Protein AF-A0A4T0DUF7-F1 (afdb_monomer)

Sequence (255 aa):
MDAFNAWVRKRMESHGYENLLFDTSKFGSNHVETLNGWQSFCNDTTVWQRTHYGHYYAIECDDPNTCRLARQADDERNARMNGDEKVGEHTDALAELMRYNNEMDLRKEEMEKLKEEANKNAEELKIKTARKEAAQKGLATKKRNKERRDEQQRLTEHICAELEGLKGQDEQKNELLAGLQRDVLRKKEKEKIAKKNQLVSRICDALDDLKDLDEKNKERFERIQQEIIDIHPRMSRIRRENREEPSARRQVNNK

pLDDT: mean 77.35, std 17.69, range [36.44, 98.06]

Structure (mmCIF, N/CA/C/O backbone):
data_AF-A0A4T0DUF7-F1
#
_entry.id   AF-A0A4T0DUF7-F1
#
loop_
_atom_site.group_PDB
_atom_site.id
_atom_site.type_symbol
_atom_site.label_atom_id
_atom_site.label_alt_id
_atom_site.label_comp_id
_atom_site.label_asym_id
_atom_site.label_entity_id
_atom_site.label_seq_id
_atom_site.pdbx_PDB_ins_code
_atom_site.Cartn_x
_atom_site.Cartn_y
_atom_site.Cartn_z
_atom_site.occupancy
_atom_site.B_iso_or_equiv
_atom_site.auth_seq_id
_atom_site.auth_comp_id
_atom_site.auth_asym_id
_atom_site.auth_atom_id
_atom_site.pdbx_PDB_model_num
ATOM 1 N N . MET A 1 1 ? 52.492 3.679 -51.309 1.00 44.66 1 MET A N 1
ATOM 2 C CA . MET A 1 1 ? 52.477 2.209 -51.146 1.00 44.66 1 MET A CA 1
ATOM 3 C C . MET A 1 1 ? 52.532 1.774 -49.682 1.00 44.66 1 MET A C 1
ATOM 5 O O . MET A 1 1 ? 51.631 1.062 -49.268 1.00 44.66 1 MET A O 1
ATOM 9 N N . ASP A 1 2 ? 53.488 2.228 -48.861 1.00 55.84 2 ASP A N 1
ATOM 10 C CA . ASP A 1 2 ? 53.628 1.728 -47.473 1.00 55.84 2 ASP A CA 1
ATOM 11 C C . ASP A 1 2 ? 52.442 2.024 -46.544 1.00 55.84 2 ASP A C 1
ATOM 13 O O . ASP A 1 2 ? 52.004 1.138 -45.815 1.00 55.84 2 ASP A O 1
ATOM 17 N N . ALA A 1 3 ? 51.862 3.226 -46.612 1.00 56.62 3 ALA A N 1
ATOM 18 C CA . ALA A 1 3 ? 50.673 3.577 -45.828 1.00 56.62 3 ALA A CA 1
ATOM 19 C C . ALA A 1 3 ? 49.438 2.744 -46.221 1.00 56.62 3 ALA A C 1
ATOM 21 O O . ALA A 1 3 ? 48.664 2.336 -45.358 1.00 56.62 3 ALA A O 1
ATOM 22 N N . PHE A 1 4 ? 49.293 2.440 -47.515 1.00 54.81 4 PHE A N 1
ATOM 23 C CA . PHE A 1 4 ? 48.237 1.569 -48.025 1.00 54.81 4 PHE A CA 1
ATOM 24 C C . PHE A 1 4 ? 48.432 0.128 -47.536 1.00 54.81 4 PHE A C 1
ATOM 26 O O . PHE A 1 4 ? 47.531 -0.451 -46.941 1.00 54.81 4 PHE A O 1
ATOM 33 N N . ASN A 1 5 ? 49.643 -0.417 -47.675 1.00 58.81 5 ASN A N 1
ATOM 34 C CA . ASN A 1 5 ? 49.966 -1.772 -47.222 1.00 58.81 5 ASN A CA 1
ATOM 35 C C . ASN A 1 5 ? 49.866 -1.937 -45.695 1.00 58.81 5 ASN A C 1
ATOM 37 O O . ASN A 1 5 ? 49.555 -3.027 -45.213 1.00 58.81 5 ASN A O 1
ATOM 41 N N . ALA A 1 6 ? 50.150 -0.886 -44.922 1.00 66.06 6 ALA A N 1
ATOM 42 C CA . ALA A 1 6 ? 49.962 -0.877 -43.472 1.00 66.06 6 ALA A CA 1
ATOM 43 C C . ALA A 1 6 ? 48.473 -0.838 -43.090 1.00 66.06 6 ALA A C 1
ATOM 45 O O . ALA A 1 6 ? 48.045 -1.569 -42.199 1.00 66.06 6 ALA A O 1
ATOM 46 N N . TRP A 1 7 ? 47.677 -0.027 -43.792 1.00 66.75 7 TRP A N 1
ATOM 47 C CA . TRP A 1 7 ? 46.230 0.040 -43.594 1.00 66.75 7 TRP A CA 1
ATOM 48 C C . TRP A 1 7 ? 45.538 -1.284 -43.950 1.00 66.75 7 TRP A C 1
ATOM 50 O O . TRP A 1 7 ? 44.764 -1.798 -43.145 1.00 66.75 7 TRP A O 1
ATOM 60 N N . VAL A 1 8 ? 45.890 -1.889 -45.092 1.00 62.06 8 VAL A N 1
ATOM 61 C CA . VAL A 1 8 ? 45.404 -3.213 -45.521 1.00 62.06 8 VAL A CA 1
ATOM 62 C C . VAL A 1 8 ? 45.691 -4.276 -44.464 1.00 62.06 8 VAL A C 1
ATOM 64 O O . VAL A 1 8 ? 44.783 -5.008 -44.078 1.00 62.06 8 VAL A O 1
ATOM 67 N N . ARG A 1 9 ? 46.932 -4.341 -43.958 1.00 65.56 9 ARG A N 1
ATOM 68 C CA . ARG A 1 9 ? 47.315 -5.313 -42.923 1.00 65.56 9 ARG A CA 1
ATOM 69 C C . ARG A 1 9 ? 46.474 -5.165 -41.660 1.00 65.56 9 ARG A C 1
ATOM 71 O O . ARG A 1 9 ? 45.884 -6.141 -41.212 1.00 65.56 9 ARG A O 1
ATOM 78 N N . LYS A 1 10 ? 46.322 -3.937 -41.159 1.00 70.50 10 LYS A N 1
ATOM 79 C CA . LYS A 1 10 ? 45.487 -3.653 -39.983 1.00 70.50 10 LYS A CA 1
ATOM 80 C C . LYS A 1 10 ? 44.022 -4.075 -40.192 1.00 70.50 10 LYS A C 1
ATOM 82 O O . LYS A 1 10 ? 43.379 -4.569 -39.268 1.00 70.50 10 LYS A O 1
ATOM 87 N N . ARG A 1 11 ? 43.482 -3.889 -41.403 1.00 66.94 11 ARG A N 1
ATOM 88 C CA . ARG A 1 11 ? 42.105 -4.277 -41.756 1.00 66.94 11 ARG A CA 1
ATOM 89 C C . ARG A 1 11 ? 41.944 -5.798 -41.829 1.00 66.94 11 ARG A C 1
ATOM 91 O O . ARG A 1 11 ? 40.985 -6.333 -41.280 1.00 66.94 11 ARG A O 1
ATOM 98 N N . MET A 1 12 ? 42.896 -6.495 -42.444 1.00 63.56 12 MET A N 1
ATOM 99 C CA . MET A 1 12 ? 42.920 -7.961 -42.487 1.00 63.56 12 MET A CA 1
ATOM 100 C C . MET A 1 12 ? 42.994 -8.577 -41.090 1.00 63.56 12 MET A C 1
ATOM 102 O O . MET A 1 12 ? 42.203 -9.466 -40.780 1.00 63.56 12 MET A O 1
ATOM 106 N N . GLU A 1 13 ? 43.858 -8.041 -40.225 1.00 67.75 13 GLU A N 1
ATOM 107 C CA . GLU A 1 13 ? 43.963 -8.451 -38.821 1.00 67.75 13 GLU A CA 1
ATOM 108 C C . GLU A 1 13 ? 42.627 -8.272 -38.084 1.00 67.75 13 GLU A C 1
ATOM 110 O O . GLU A 1 13 ? 42.179 -9.182 -37.388 1.00 67.75 13 GLU A O 1
ATOM 115 N N . SER A 1 14 ? 41.925 -7.150 -38.299 1.00 65.94 14 SER A N 1
ATOM 116 C CA . SER A 1 14 ? 40.609 -6.897 -37.685 1.00 65.94 14 SER A CA 1
ATOM 117 C C . SER A 1 14 ? 39.505 -7.871 -38.129 1.00 65.94 14 SER A C 1
ATOM 119 O O . SER A 1 14 ? 38.516 -8.050 -37.419 1.00 65.94 14 SER A O 1
ATOM 121 N N . HIS A 1 15 ? 39.688 -8.533 -39.275 1.00 59.19 15 HIS A N 1
ATOM 122 C CA . HIS A 1 15 ? 38.800 -9.573 -39.798 1.00 59.19 15 HIS A CA 1
ATOM 123 C C . HIS A 1 15 ? 39.333 -11.000 -39.570 1.00 59.19 15 HIS A C 1
ATOM 125 O O . HIS A 1 15 ? 38.752 -11.953 -40.086 1.00 59.19 15 HIS A O 1
ATOM 131 N N . GLY A 1 16 ? 40.400 -11.163 -38.777 1.00 59.50 16 GLY A N 1
ATOM 132 C CA . GLY A 1 16 ? 40.945 -12.466 -38.382 1.00 59.50 16 GLY A CA 1
ATOM 133 C C . GLY A 1 16 ? 41.914 -13.105 -39.382 1.00 59.50 16 GLY A C 1
ATOM 134 O O . GLY A 1 16 ? 42.230 -14.285 -39.244 1.00 59.50 16 GLY A O 1
ATOM 135 N N . TYR A 1 17 ? 42.398 -12.355 -40.376 1.00 58.72 17 TYR A N 1
ATOM 136 C CA . TYR A 1 17 ? 43.407 -12.815 -41.331 1.00 58.72 17 TYR A CA 1
ATOM 137 C C . TYR A 1 17 ? 44.791 -12.283 -40.934 1.00 58.72 17 TYR A C 1
ATOM 139 O O . TYR A 1 17 ? 45.110 -11.119 -41.168 1.00 58.72 17 TYR A O 1
ATOM 147 N N . GLU A 1 18 ? 45.634 -13.134 -40.343 1.00 50.44 18 GLU A N 1
ATOM 148 C CA . GLU A 1 18 ? 47.027 -12.792 -40.027 1.00 50.44 18 GLU A CA 1
ATOM 149 C C . GLU A 1 18 ? 47.937 -12.990 -41.255 1.00 50.44 18 GLU A C 1
ATOM 151 O O . GLU A 1 18 ? 47.966 -14.060 -41.861 1.00 50.44 18 GLU A O 1
ATOM 156 N N . ASN A 1 19 ? 48.730 -11.969 -41.599 1.00 51.09 19 ASN A N 1
ATOM 157 C CA . ASN A 1 19 ? 49.858 -12.050 -42.543 1.00 51.09 19 ASN A CA 1
ATOM 158 C C . ASN A 1 19 ? 49.564 -12.467 -44.003 1.00 51.09 19 ASN A C 1
ATOM 160 O O . ASN A 1 19 ? 50.460 -12.969 -44.685 1.00 51.09 19 ASN A O 1
ATOM 164 N N . LEU A 1 20 ? 48.376 -12.194 -44.550 1.00 50.88 20 LEU A N 1
ATOM 165 C CA . LEU A 1 20 ? 48.200 -12.239 -46.006 1.00 50.88 20 LEU A CA 1
ATOM 166 C C . LEU A 1 20 ? 48.767 -10.964 -46.648 1.00 50.88 20 LEU A C 1
ATOM 168 O O . LEU A 1 20 ? 48.229 -9.871 -46.489 1.00 50.88 20 LEU A O 1
ATOM 172 N N . LEU A 1 21 ? 49.853 -11.097 -47.416 1.00 47.19 21 LEU A N 1
ATOM 173 C CA . LEU A 1 21 ? 50.160 -10.104 -48.445 1.00 47.19 21 LEU A CA 1
ATOM 174 C C . LEU A 1 21 ? 49.006 -10.131 -49.445 1.00 47.19 21 LEU A C 1
ATOM 176 O O . LEU A 1 21 ? 48.706 -11.181 -50.013 1.00 47.19 21 LEU A O 1
ATOM 180 N N . PHE A 1 22 ? 48.344 -8.992 -49.637 1.00 49.12 22 PHE A N 1
ATOM 181 C CA . PHE A 1 22 ? 47.291 -8.909 -50.632 1.00 49.12 22 PHE A CA 1
ATOM 182 C C . PHE A 1 22 ? 47.898 -9.080 -52.024 1.00 49.12 22 PHE A C 1
ATOM 184 O O . PHE A 1 22 ? 48.668 -8.241 -52.493 1.00 49.12 22 PHE A O 1
ATOM 191 N N . ASP A 1 23 ? 47.574 -10.201 -52.655 1.00 48.53 23 ASP A N 1
ATOM 192 C CA . ASP A 1 23 ? 48.051 -10.554 -53.981 1.00 48.53 23 ASP A CA 1
ATOM 193 C C . ASP A 1 23 ? 47.252 -9.781 -55.037 1.00 48.53 23 ASP A C 1
ATOM 195 O O . ASP A 1 23 ? 46.183 -10.207 -55.481 1.00 48.53 23 ASP A O 1
ATOM 199 N N . THR A 1 24 ? 47.770 -8.620 -55.439 1.00 47.16 24 THR A N 1
ATOM 200 C CA . THR A 1 24 ? 47.163 -7.795 -56.491 1.00 47.16 24 THR A CA 1
ATOM 201 C C . THR A 1 24 ? 47.231 -8.454 -57.870 1.00 47.16 24 THR A C 1
ATOM 203 O O . THR A 1 24 ? 46.604 -7.948 -58.791 1.00 47.16 24 THR A O 1
ATOM 206 N N . SER A 1 25 ? 47.951 -9.575 -58.041 1.00 49.19 25 SER A N 1
ATOM 207 C CA . SER A 1 25 ? 48.034 -10.280 -59.331 1.00 49.19 25 SER A CA 1
ATOM 208 C C . SER A 1 25 ? 46.744 -11.017 -59.714 1.00 49.19 25 SER A C 1
ATOM 210 O O . SER A 1 25 ? 46.594 -11.428 -60.863 1.00 49.19 25 SER A O 1
ATOM 212 N N . LYS A 1 26 ? 45.808 -11.174 -58.765 1.00 47.34 26 LYS A N 1
ATOM 213 C CA . LYS A 1 26 ? 44.518 -11.857 -58.963 1.00 47.34 26 LYS A CA 1
ATOM 214 C C . LYS A 1 26 ? 43.338 -10.928 -59.243 1.00 47.34 26 LYS A C 1
ATOM 216 O O . LYS A 1 26 ? 42.263 -11.428 -59.566 1.00 47.34 26 LYS A O 1
ATOM 221 N N . PHE A 1 27 ? 43.514 -9.617 -59.105 1.00 48.81 27 PHE A N 1
ATOM 222 C CA . PHE A 1 27 ? 42.471 -8.637 -59.404 1.00 48.81 27 PHE A CA 1
ATOM 223 C C . PHE A 1 27 ? 42.696 -8.122 -60.826 1.00 48.81 27 PHE A C 1
ATOM 225 O O . PHE A 1 27 ? 43.828 -7.819 -61.193 1.00 48.81 27 PHE A O 1
ATOM 232 N N . GLY A 1 28 ? 41.640 -8.194 -61.641 1.00 49.41 28 GLY A N 1
ATOM 233 C CA . GLY A 1 28 ? 41.703 -8.232 -63.100 1.00 49.41 28 GLY A CA 1
ATOM 234 C C . GLY A 1 28 ? 42.303 -7.002 -63.778 1.00 49.41 28 GLY A C 1
ATOM 235 O O . GLY A 1 28 ? 42.730 -6.033 -63.158 1.00 49.41 28 GLY A O 1
ATOM 236 N N . SER A 1 29 ? 42.352 -7.060 -65.105 1.00 52.53 29 SER A N 1
ATOM 237 C CA . SER A 1 29 ? 43.046 -6.111 -65.984 1.00 52.53 29 SER A CA 1
ATOM 238 C C . SER A 1 29 ? 42.478 -4.677 -66.004 1.00 52.53 29 SER A C 1
ATOM 240 O O . SER A 1 29 ? 42.935 -3.887 -66.826 1.00 52.53 29 SER A O 1
ATOM 242 N N . ASN A 1 30 ? 41.502 -4.331 -65.148 1.00 55.19 30 ASN A N 1
ATOM 243 C CA . ASN A 1 30 ? 40.939 -2.981 -65.014 1.00 55.19 30 ASN A CA 1
ATOM 244 C C . ASN A 1 30 ? 40.705 -2.563 -63.537 1.00 55.19 30 ASN A C 1
ATOM 246 O O . ASN A 1 30 ? 40.571 -3.386 -62.628 1.00 55.19 30 ASN A O 1
ATOM 250 N N . HIS A 1 31 ? 40.670 -1.250 -63.282 1.00 59.72 31 HIS A N 1
ATOM 251 C CA . HIS A 1 31 ? 40.753 -0.677 -61.928 1.00 59.72 31 HIS A CA 1
ATOM 252 C C . HIS A 1 31 ? 39.505 -0.827 -61.073 1.00 59.72 31 HIS A C 1
ATOM 254 O O . HIS A 1 31 ? 39.596 -0.887 -59.845 1.00 59.72 31 HIS A O 1
ATOM 260 N N . VAL A 1 32 ? 38.341 -0.884 -61.704 1.00 61.53 32 VAL A N 1
ATOM 261 C CA . VAL A 1 32 ? 37.084 -0.983 -60.972 1.00 61.53 32 VAL A CA 1
ATOM 262 C C . VAL A 1 32 ? 36.882 -2.394 -60.434 1.00 61.53 32 VAL A C 1
ATOM 264 O O . VAL A 1 32 ? 36.484 -2.526 -59.280 1.00 61.53 32 VAL A O 1
ATOM 267 N N . GLU A 1 33 ? 37.288 -3.431 -61.171 1.00 64.50 33 GLU A N 1
ATOM 268 C CA . GLU A 1 33 ? 37.320 -4.810 -60.663 1.00 64.50 33 GLU A CA 1
ATOM 269 C C . GLU A 1 33 ? 38.199 -4.929 -59.411 1.00 64.50 33 GLU A C 1
ATOM 271 O O . GLU A 1 33 ? 37.837 -5.594 -58.439 1.00 64.50 33 GLU A O 1
ATOM 276 N N . THR A 1 34 ? 39.337 -4.226 -59.390 1.00 64.12 34 THR A N 1
ATOM 277 C CA . THR A 1 34 ? 40.214 -4.184 -58.214 1.00 64.12 34 THR A CA 1
ATOM 278 C C . THR A 1 34 ? 39.534 -3.475 -57.040 1.00 64.12 34 THR A C 1
ATOM 280 O O . THR A 1 34 ? 39.456 -4.046 -55.952 1.00 64.12 34 THR A O 1
ATOM 283 N N . LEU A 1 35 ? 38.985 -2.269 -57.233 1.00 64.75 35 LEU A N 1
ATOM 284 C CA . LEU A 1 35 ? 38.293 -1.524 -56.168 1.00 64.75 35 LEU A CA 1
ATOM 285 C C . LEU A 1 35 ? 37.040 -2.249 -55.656 1.00 64.75 35 LEU A C 1
ATOM 287 O O . LEU A 1 35 ? 36.786 -2.245 -54.455 1.00 64.75 35 LEU A O 1
ATOM 291 N N . ASN A 1 36 ? 36.283 -2.911 -56.528 1.00 65.44 36 ASN A N 1
ATOM 292 C CA . ASN A 1 36 ? 35.099 -3.687 -56.164 1.00 65.44 36 ASN A CA 1
ATOM 293 C C . ASN A 1 36 ? 35.445 -5.014 -55.492 1.00 65.44 36 ASN A C 1
ATOM 295 O O . ASN A 1 36 ? 34.744 -5.414 -54.562 1.00 65.44 36 ASN A O 1
ATOM 299 N N . GLY A 1 37 ? 36.538 -5.666 -55.895 1.00 66.44 37 GLY A N 1
ATOM 300 C CA . GLY A 1 37 ? 37.094 -6.818 -55.190 1.00 66.44 37 GLY A CA 1
ATOM 301 C C . GLY A 1 37 ? 37.525 -6.459 -53.766 1.00 66.44 37 GLY A C 1
ATOM 302 O O . GLY A 1 37 ? 37.198 -7.169 -52.815 1.00 66.44 37 GLY A O 1
ATOM 303 N N . TRP A 1 38 ? 38.167 -5.302 -53.600 1.00 66.56 38 TRP A N 1
ATOM 304 C CA . TRP A 1 38 ? 38.515 -4.745 -52.292 1.00 66.56 38 TRP A CA 1
ATOM 305 C C . TRP A 1 38 ? 37.302 -4.328 -51.468 1.00 66.56 38 TRP A C 1
ATOM 307 O O . TRP A 1 38 ? 37.224 -4.638 -50.280 1.00 66.56 38 TRP A O 1
ATOM 317 N N . GLN A 1 39 ? 36.341 -3.641 -52.080 1.00 65.12 39 GLN A N 1
ATOM 318 C CA . GLN A 1 39 ? 35.136 -3.215 -51.385 1.00 65.12 39 GLN A CA 1
ATOM 319 C C . GLN A 1 39 ? 34.322 -4.432 -50.961 1.00 65.12 39 GLN A C 1
ATOM 321 O O . GLN A 1 39 ? 33.930 -4.487 -49.814 1.00 65.12 39 GLN A O 1
ATOM 326 N N . SER A 1 40 ? 34.193 -5.475 -51.786 1.00 63.84 40 SER A N 1
ATOM 327 C CA . SER A 1 40 ? 33.559 -6.738 -51.382 1.00 63.84 40 SER A CA 1
ATOM 328 C C . SER A 1 40 ? 34.218 -7.398 -50.163 1.00 63.84 40 SER A C 1
ATOM 330 O O . SER A 1 40 ? 33.546 -8.156 -49.466 1.00 63.84 40 SER A O 1
ATOM 332 N N . PHE A 1 41 ? 35.507 -7.154 -49.915 1.00 62.09 41 PHE A N 1
ATOM 333 C CA . PHE A 1 41 ? 36.204 -7.633 -48.720 1.00 62.09 41 PHE A CA 1
ATOM 334 C C . PHE A 1 41 ? 35.948 -6.737 -47.496 1.00 62.09 41 PHE A C 1
ATOM 336 O O . PHE A 1 41 ? 35.784 -7.242 -46.389 1.00 62.09 41 PHE A O 1
ATOM 343 N N . CYS A 1 42 ? 35.901 -5.416 -47.684 1.00 61.62 42 CYS A N 1
ATOM 344 C CA . CYS A 1 42 ? 35.762 -4.437 -46.600 1.00 61.62 42 CYS A CA 1
ATOM 345 C C . CYS A 1 42 ? 34.307 -4.091 -46.234 1.00 61.62 42 CYS A C 1
ATOM 347 O O . CYS A 1 42 ? 34.044 -3.696 -45.098 1.00 61.62 42 CYS A O 1
ATOM 349 N N . ASN A 1 43 ? 33.393 -4.153 -47.202 1.00 61.38 43 ASN A N 1
ATOM 350 C CA . ASN A 1 43 ? 31.992 -3.749 -47.129 1.00 61.38 43 ASN A CA 1
ATOM 351 C C . ASN A 1 43 ? 31.190 -4.295 -48.336 1.00 61.38 43 ASN A C 1
ATOM 353 O O . ASN A 1 43 ? 31.295 -3.822 -49.471 1.00 61.38 43 ASN A O 1
ATOM 357 N N . ASP A 1 44 ? 30.311 -5.258 -48.087 1.00 66.31 44 ASP A N 1
ATOM 358 C CA . ASP A 1 44 ? 29.482 -5.899 -49.108 1.00 66.31 44 ASP A CA 1
ATOM 359 C C . ASP A 1 44 ? 28.358 -5.004 -49.663 1.00 66.31 44 ASP A C 1
ATOM 361 O O . ASP A 1 44 ? 27.855 -5.295 -50.751 1.00 66.31 44 ASP A O 1
ATOM 365 N N . THR A 1 45 ? 28.052 -3.883 -49.001 1.00 68.06 45 THR A N 1
ATOM 366 C CA . THR A 1 45 ? 26.970 -2.933 -49.341 1.00 68.06 45 THR A CA 1
ATOM 367 C C . THR A 1 45 ? 27.423 -1.664 -50.071 1.00 68.06 45 THR A C 1
ATOM 369 O O . THR A 1 45 ? 26.638 -0.734 -50.246 1.00 68.06 45 THR A O 1
ATOM 372 N N . THR A 1 46 ? 28.660 -1.622 -50.574 1.00 72.56 46 THR A N 1
ATOM 373 C CA . THR A 1 46 ? 29.131 -0.510 -51.418 1.00 72.56 46 THR A CA 1
ATOM 374 C C . THR A 1 46 ? 29.764 -1.008 -52.718 1.00 72.56 46 THR A C 1
ATOM 376 O O . THR A 1 46 ? 30.474 -2.019 -52.733 1.00 72.56 46 THR A O 1
ATOM 379 N N . VAL A 1 47 ? 29.549 -0.281 -53.812 1.00 74.25 47 VAL A N 1
ATOM 380 C CA . VAL A 1 47 ? 30.173 -0.503 -55.127 1.00 74.25 47 VAL A CA 1
ATOM 381 C C . VAL A 1 47 ? 30.904 0.753 -55.563 1.00 74.25 47 VAL A C 1
ATOM 383 O O . VAL A 1 47 ? 30.362 1.848 -55.466 1.00 74.25 47 VAL A O 1
ATOM 386 N N . TRP A 1 48 ? 32.115 0.600 -56.079 1.00 73.31 48 TRP A N 1
ATOM 387 C CA . TRP A 1 48 ? 32.839 1.673 -56.743 1.00 73.31 48 TRP A CA 1
ATOM 388 C C . TRP A 1 48 ? 32.536 1.657 -58.234 1.00 73.31 48 TRP A C 1
ATOM 390 O O . TRP A 1 48 ? 32.533 0.600 -58.863 1.00 73.31 48 TRP A O 1
ATOM 400 N N . GLN A 1 49 ? 32.292 2.838 -58.789 1.00 68.94 49 GLN A N 1
ATOM 401 C CA . GLN A 1 49 ? 32.068 3.036 -60.216 1.00 68.94 49 GLN A CA 1
ATOM 402 C C . GLN A 1 49 ? 33.016 4.097 -60.760 1.00 68.94 49 GLN A C 1
ATOM 404 O O . GLN A 1 49 ? 33.415 5.024 -60.045 1.00 68.94 49 GLN A O 1
ATOM 409 N N . ARG A 1 50 ? 33.354 3.975 -62.047 1.00 68.12 50 ARG A N 1
ATOM 410 C CA . ARG A 1 50 ? 34.137 4.972 -62.783 1.00 68.12 50 ARG A CA 1
ATOM 411 C C . ARG A 1 50 ? 33.231 5.752 -63.730 1.00 68.12 50 ARG A C 1
ATOM 413 O O . ARG A 1 50 ? 32.508 5.191 -64.550 1.00 68.12 50 ARG A O 1
ATOM 420 N N . THR A 1 51 ? 33.280 7.074 -63.635 1.00 66.94 51 THR A N 1
ATOM 421 C CA . THR A 1 51 ? 32.625 7.963 -64.603 1.00 66.94 51 THR A CA 1
ATOM 422 C C . THR A 1 51 ? 33.345 7.919 -65.951 1.00 66.94 51 THR A C 1
ATOM 424 O O . THR A 1 51 ? 34.535 7.614 -66.034 1.00 66.94 51 THR A O 1
ATOM 427 N N . HIS A 1 52 ? 32.665 8.333 -67.020 1.00 63.78 52 HIS A N 1
ATOM 428 C CA . HIS A 1 52 ? 33.270 8.497 -68.348 1.00 63.78 52 HIS A CA 1
ATOM 429 C C . HIS A 1 52 ? 34.372 9.571 -68.405 1.00 63.78 52 HIS A C 1
ATOM 431 O O . HIS A 1 52 ? 35.104 9.634 -69.387 1.00 63.78 52 HIS A O 1
ATOM 437 N N . TYR A 1 53 ? 34.512 10.390 -67.357 1.00 60.59 53 TYR A N 1
ATOM 438 C CA . TYR A 1 53 ? 35.599 11.362 -67.180 1.00 60.59 53 TYR A CA 1
ATOM 439 C C . TYR A 1 53 ? 36.770 10.831 -66.337 1.00 60.59 53 TYR A C 1
ATOM 441 O O . TYR A 1 53 ? 37.710 11.571 -66.069 1.00 60.59 53 TYR A O 1
ATOM 449 N N . GLY A 1 54 ? 36.724 9.568 -65.905 1.00 58.94 54 GLY A N 1
ATOM 450 C CA . GLY A 1 54 ? 37.792 8.933 -65.132 1.00 58.94 54 GLY A CA 1
ATOM 451 C C . GLY A 1 54 ? 37.719 9.140 -63.616 1.00 58.94 54 GLY A C 1
ATOM 452 O O . GLY A 1 54 ? 38.557 8.599 -62.902 1.00 58.94 54 GLY A O 1
ATOM 453 N N . HIS A 1 55 ? 36.716 9.859 -63.100 1.00 65.06 55 HIS A N 1
ATOM 454 C CA . HIS A 1 55 ? 36.494 10.002 -61.656 1.00 65.06 55 HIS A CA 1
ATOM 455 C C . HIS A 1 55 ? 35.834 8.763 -61.055 1.00 65.06 55 HIS A C 1
ATOM 457 O O . HIS A 1 55 ? 34.909 8.214 -61.657 1.00 65.06 55 HIS A O 1
ATOM 463 N N . TYR A 1 56 ? 36.264 8.389 -59.851 1.00 68.06 56 TYR A N 1
ATOM 464 C CA . TYR A 1 56 ? 35.726 7.267 -59.086 1.00 68.06 56 TYR A CA 1
ATOM 465 C C . TYR A 1 56 ? 34.787 7.763 -57.991 1.00 68.06 56 TYR A C 1
ATOM 467 O O . TYR A 1 56 ? 35.070 8.766 -57.336 1.00 68.06 56 TYR A O 1
ATOM 475 N N . TYR A 1 57 ? 33.682 7.057 -57.781 1.00 67.00 57 TYR A N 1
ATOM 476 C CA . TYR A 1 57 ? 32.741 7.342 -56.700 1.00 67.00 57 TYR A CA 1
ATOM 477 C C . TYR A 1 57 ? 32.136 6.052 -56.149 1.00 67.00 57 TYR A C 1
ATOM 479 O O . TYR A 1 57 ? 32.059 5.037 -56.846 1.00 67.00 57 TYR A O 1
ATOM 487 N N . ALA A 1 58 ? 31.718 6.109 -54.887 1.00 72.56 58 ALA A N 1
ATOM 488 C CA . ALA A 1 58 ? 31.061 5.014 -54.192 1.00 72.56 58 ALA A CA 1
ATOM 489 C C . ALA A 1 58 ? 29.535 5.127 -54.321 1.00 72.56 58 ALA A C 1
ATOM 491 O O . ALA A 1 58 ? 28.966 6.212 -54.194 1.00 72.56 58 ALA A O 1
ATOM 492 N N . ILE A 1 59 ? 28.878 3.993 -54.543 1.00 76.00 59 ILE A N 1
ATOM 493 C CA . ILE A 1 59 ? 27.430 3.815 -54.452 1.00 76.00 59 ILE A CA 1
ATOM 494 C C . ILE A 1 59 ? 27.151 2.881 -53.285 1.00 76.00 59 ILE A C 1
ATOM 496 O O . ILE A 1 59 ? 27.653 1.759 -53.252 1.00 76.00 59 ILE A O 1
ATOM 500 N N . GLU A 1 60 ? 26.325 3.337 -52.353 1.00 77.38 60 GLU A N 1
ATOM 501 C CA . GLU A 1 60 ? 25.768 2.513 -51.284 1.00 77.38 60 GLU A CA 1
ATOM 502 C C . GLU A 1 60 ? 24.515 1.805 -51.806 1.00 77.38 60 GLU A C 1
ATOM 504 O O . GLU A 1 60 ? 23.646 2.441 -52.405 1.00 77.38 60 GLU A O 1
ATOM 509 N N . CYS A 1 61 ? 24.431 0.490 -51.615 1.00 78.62 61 CYS A N 1
ATOM 510 C CA . CYS A 1 61 ? 23.240 -0.284 -51.953 1.00 78.62 61 CYS A CA 1
ATOM 511 C C . CYS A 1 61 ? 22.481 -0.659 -50.687 1.00 78.62 61 CYS A C 1
ATOM 513 O O . CYS A 1 61 ? 23.086 -0.984 -49.667 1.00 78.62 61 CYS A O 1
ATOM 515 N N . ASP A 1 62 ? 21.158 -0.727 -50.804 1.00 74.19 62 ASP A N 1
ATOM 516 C CA . ASP A 1 62 ? 20.280 -1.132 -49.704 1.00 74.19 62 ASP A CA 1
ATOM 517 C C . ASP A 1 62 ? 20.523 -2.583 -49.248 1.00 74.19 62 ASP A C 1
ATOM 519 O O . ASP A 1 62 ? 20.261 -2.927 -48.095 1.00 74.19 62 ASP A O 1
ATOM 523 N N . ASP A 1 63 ? 21.030 -3.444 -50.140 1.00 76.19 63 ASP A N 1
ATOM 524 C CA . ASP A 1 63 ? 21.324 -4.843 -49.840 1.00 76.19 63 ASP A CA 1
ATOM 525 C C . ASP A 1 63 ? 22.538 -5.408 -50.623 1.00 76.19 63 ASP A C 1
ATOM 527 O O . ASP A 1 63 ? 22.870 -4.930 -51.719 1.00 76.19 63 ASP A O 1
ATOM 531 N N . PRO A 1 64 ? 23.189 -6.473 -50.107 1.00 73.19 64 PRO A N 1
ATOM 532 C CA . PRO A 1 64 ? 24.377 -7.065 -50.730 1.00 73.19 64 PRO A CA 1
ATOM 533 C C . PRO A 1 64 ? 24.160 -7.637 -52.142 1.00 73.19 64 PRO A C 1
ATOM 535 O O . PRO A 1 64 ? 25.095 -7.659 -52.947 1.00 73.19 64 PRO A O 1
ATOM 538 N N . ASN A 1 65 ? 22.951 -8.105 -52.483 1.00 75.12 65 ASN A N 1
ATOM 539 C CA . ASN A 1 65 ? 22.674 -8.644 -53.818 1.00 75.12 65 ASN A CA 1
ATOM 540 C C . ASN A 1 65 ? 22.577 -7.532 -54.860 1.00 75.12 65 ASN A C 1
ATOM 542 O O . ASN A 1 65 ? 23.119 -7.693 -55.955 1.00 75.12 65 ASN A O 1
ATOM 546 N N . THR A 1 66 ? 21.953 -6.405 -54.518 1.00 78.50 66 THR A N 1
ATOM 547 C CA . THR A 1 66 ? 21.924 -5.211 -55.375 1.00 78.50 66 THR A CA 1
ATOM 548 C C . THR A 1 66 ? 23.342 -4.716 -55.663 1.00 78.50 66 THR A C 1
ATOM 550 O O . THR A 1 66 ? 23.686 -4.450 -56.815 1.00 78.50 66 THR A O 1
ATOM 553 N N . CYS A 1 67 ? 24.215 -4.723 -54.653 1.00 73.19 67 CYS A N 1
ATOM 554 C CA . CYS A 1 67 ? 25.631 -4.405 -54.828 1.00 73.19 67 CYS A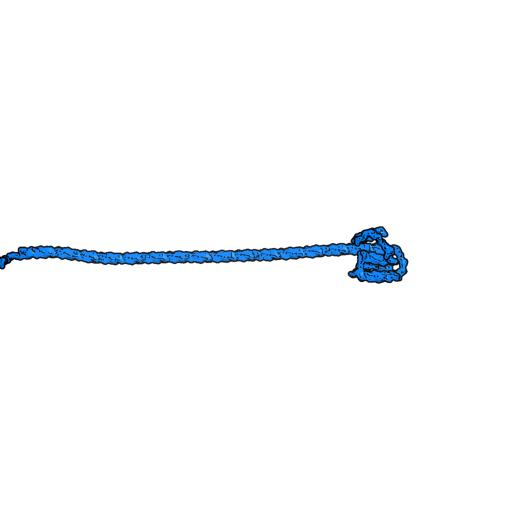 CA 1
ATOM 555 C C . CYS A 1 67 ? 26.384 -5.418 -55.694 1.00 73.19 67 CYS A C 1
ATOM 557 O O . CYS A 1 67 ? 27.163 -5.029 -56.560 1.00 73.19 67 CYS A O 1
ATOM 559 N N . ARG A 1 68 ? 26.124 -6.719 -55.543 1.00 71.25 68 ARG A N 1
ATOM 560 C CA . ARG A 1 68 ? 26.718 -7.744 -56.416 1.00 71.25 68 ARG A CA 1
ATOM 561 C C . ARG A 1 68 ? 26.348 -7.535 -57.889 1.00 71.25 68 ARG A C 1
ATOM 563 O O . ARG A 1 68 ? 27.216 -7.644 -58.749 1.00 71.25 68 ARG A O 1
ATOM 570 N N . LEU A 1 69 ? 25.084 -7.216 -58.174 1.00 76.19 69 LEU A N 1
ATOM 571 C CA . LEU A 1 69 ? 24.609 -6.944 -59.535 1.00 76.19 69 LEU A CA 1
ATOM 572 C C . LEU A 1 69 ? 25.198 -5.647 -60.102 1.00 76.19 69 LEU A C 1
ATOM 574 O O . LEU A 1 69 ? 25.587 -5.610 -61.267 1.00 76.19 69 LEU A O 1
ATOM 578 N N . ALA A 1 70 ? 25.307 -4.602 -59.279 1.00 72.81 70 ALA A N 1
ATOM 579 C CA . ALA A 1 70 ? 25.913 -3.337 -59.678 1.00 72.81 70 ALA A CA 1
ATOM 580 C C . ALA A 1 70 ? 27.418 -3.469 -59.973 1.00 72.81 70 ALA A C 1
ATOM 582 O O . ALA A 1 70 ? 27.883 -2.860 -60.933 1.00 72.81 70 ALA A O 1
ATOM 583 N N . ARG A 1 71 ? 28.157 -4.298 -59.213 1.00 71.25 71 ARG A N 1
ATOM 584 C CA . ARG A 1 71 ? 29.562 -4.647 -59.514 1.00 71.25 71 ARG A CA 1
ATOM 585 C C . ARG A 1 71 ? 29.671 -5.318 -60.879 1.00 71.25 71 ARG A C 1
ATOM 587 O O . ARG A 1 71 ? 30.388 -4.830 -61.738 1.00 71.25 71 ARG A O 1
ATOM 594 N N . GLN A 1 72 ? 28.871 -6.361 -61.107 1.00 70.38 72 GLN A N 1
ATOM 595 C CA . GLN A 1 72 ? 28.893 -7.109 -62.363 1.00 70.38 72 GLN A CA 1
ATOM 596 C C . GLN A 1 72 ? 28.579 -6.221 -63.580 1.00 70.38 72 GLN A C 1
ATOM 598 O O . GLN A 1 72 ? 29.249 -6.310 -64.605 1.00 70.38 72 GLN A O 1
ATOM 603 N N . ALA A 1 73 ? 27.588 -5.333 -63.465 1.00 71.00 73 ALA A N 1
ATOM 604 C CA . ALA A 1 73 ? 27.231 -4.408 -64.538 1.00 71.00 73 ALA A CA 1
ATOM 605 C C . ALA A 1 73 ? 28.332 -3.373 -64.838 1.00 71.00 73 ALA A C 1
ATOM 607 O O . ALA A 1 73 ? 28.454 -2.923 -65.981 1.00 71.00 73 ALA A O 1
ATOM 608 N N . ASP A 1 74 ? 29.115 -2.978 -63.831 1.00 68.19 74 ASP A N 1
ATOM 609 C CA . ASP A 1 74 ? 30.225 -2.043 -64.014 1.00 68.19 74 ASP A CA 1
ATOM 610 C C . ASP A 1 74 ? 31.466 -2.738 -64.586 1.00 68.19 74 ASP A C 1
ATOM 612 O O . ASP A 1 74 ? 32.061 -2.232 -65.536 1.00 68.19 74 ASP A O 1
ATOM 616 N N . ASP A 1 75 ? 31.794 -3.940 -64.108 1.00 65.88 75 ASP A N 1
ATOM 617 C CA . ASP A 1 75 ? 32.867 -4.776 -64.659 1.00 65.88 75 ASP A CA 1
ATOM 618 C C . ASP A 1 75 ? 32.626 -5.034 -66.167 1.00 65.88 75 ASP A C 1
ATOM 620 O O . ASP A 1 75 ? 33.508 -4.821 -67.003 1.00 65.88 75 ASP A O 1
ATOM 624 N N . GLU A 1 76 ? 31.381 -5.351 -66.556 1.00 68.12 76 GLU A N 1
ATOM 625 C CA . GLU A 1 76 ? 30.967 -5.504 -67.962 1.00 68.12 76 GLU A CA 1
ATOM 626 C C . GLU A 1 76 ? 31.092 -4.212 -68.793 1.00 68.12 76 GLU A C 1
ATOM 628 O O . GLU A 1 76 ? 31.335 -4.266 -70.006 1.00 68.12 76 GLU A O 1
ATOM 633 N N . ARG A 1 77 ? 30.909 -3.040 -68.169 1.00 65.56 77 ARG A N 1
ATOM 634 C CA . ARG A 1 77 ? 31.049 -1.726 -68.816 1.00 65.56 77 ARG A CA 1
ATOM 635 C C . ARG A 1 77 ? 32.520 -1.365 -69.011 1.00 65.56 77 ARG A C 1
ATOM 637 O O . ARG A 1 77 ? 32.886 -0.896 -70.090 1.00 65.56 77 ARG A O 1
ATOM 644 N N . ASN A 1 78 ? 33.356 -1.604 -68.005 1.00 62.25 78 ASN A N 1
ATOM 645 C CA . ASN A 1 78 ? 34.784 -1.292 -68.036 1.00 62.25 78 ASN A CA 1
ATOM 646 C C . ASN A 1 78 ? 35.560 -2.219 -68.974 1.00 62.25 78 ASN A C 1
ATOM 648 O O . ASN A 1 78 ? 36.449 -1.745 -69.677 1.00 62.25 78 ASN A O 1
ATOM 652 N N . ALA A 1 79 ? 35.155 -3.487 -69.103 1.00 62.09 79 ALA A N 1
ATOM 653 C CA . ALA A 1 79 ? 35.713 -4.420 -70.086 1.00 62.09 79 ALA A CA 1
ATOM 654 C C . ALA A 1 79 ? 35.600 -3.932 -71.550 1.00 62.09 79 ALA A C 1
ATOM 656 O O . ALA A 1 79 ? 36.285 -4.447 -72.432 1.00 62.09 79 ALA A O 1
ATOM 657 N N . ARG A 1 80 ? 34.740 -2.939 -71.829 1.00 58.47 80 ARG A N 1
ATOM 658 C CA . ARG A 1 80 ? 34.547 -2.339 -73.162 1.00 58.47 80 ARG A CA 1
ATOM 659 C C . ARG A 1 80 ? 35.362 -1.062 -73.392 1.00 58.47 80 ARG A C 1
ATOM 661 O O . ARG A 1 80 ? 35.350 -0.544 -74.508 1.00 58.47 80 ARG A O 1
ATOM 668 N N . MET A 1 81 ? 36.034 -0.528 -72.371 1.00 56.78 81 MET A N 1
ATOM 669 C CA . MET A 1 81 ? 36.803 0.713 -72.470 1.00 56.78 81 MET A CA 1
ATOM 670 C C . MET A 1 81 ? 38.287 0.418 -72.733 1.00 56.78 81 MET A C 1
ATOM 672 O O . MET A 1 81 ? 39.021 0.045 -71.828 1.00 56.78 81 MET A O 1
ATOM 676 N N . ASN A 1 82 ? 38.749 0.635 -73.969 1.00 52.22 82 ASN A N 1
ATOM 677 C CA . ASN A 1 82 ? 40.180 0.667 -74.293 1.00 52.22 82 ASN A CA 1
ATOM 678 C C . ASN A 1 82 ? 40.728 2.065 -73.977 1.00 52.22 82 ASN A C 1
ATOM 680 O O . ASN A 1 82 ? 40.560 2.983 -74.780 1.00 52.22 82 ASN A O 1
ATOM 684 N N . GLY A 1 83 ? 41.356 2.251 -72.818 1.00 52.97 83 GLY A N 1
ATOM 685 C CA . GLY A 1 83 ? 41.987 3.521 -72.460 1.00 52.97 83 GLY A CA 1
ATOM 686 C C . GLY A 1 83 ? 43.307 3.293 -71.744 1.00 52.97 83 GLY A C 1
ATOM 687 O O . GLY A 1 83 ? 43.332 2.569 -70.756 1.00 52.97 83 GLY A O 1
ATOM 688 N N . ASP A 1 84 ? 44.379 3.919 -72.236 1.00 52.62 84 ASP A N 1
ATOM 689 C CA . ASP A 1 84 ? 45.679 3.968 -71.561 1.00 52.62 84 ASP A CA 1
ATOM 690 C C . ASP A 1 84 ? 45.508 4.567 -70.158 1.00 52.62 84 ASP A C 1
ATOM 692 O O . ASP A 1 84 ? 45.367 5.780 -69.977 1.00 52.62 84 ASP A O 1
ATOM 696 N N . GLU A 1 85 ? 45.483 3.695 -69.156 1.00 54.88 85 GLU A N 1
ATOM 697 C CA . GLU A 1 85 ? 45.349 4.058 -67.753 1.00 54.88 85 GLU A CA 1
ATOM 698 C C . GLU A 1 85 ? 46.653 4.656 -67.218 1.00 54.88 85 GLU A C 1
ATOM 700 O O . GLU A 1 85 ? 47.736 4.076 -67.323 1.00 54.88 85 GLU A O 1
ATOM 705 N N . LYS A 1 86 ? 46.560 5.859 -66.641 1.00 54.00 86 LYS A N 1
ATOM 706 C CA . LYS A 1 86 ? 47.704 6.554 -66.046 1.00 54.00 86 LYS A CA 1
ATOM 707 C C . LYS A 1 86 ? 47.841 6.160 -64.577 1.00 54.00 86 LYS A C 1
ATOM 709 O O . LYS A 1 86 ? 46.951 6.428 -63.778 1.00 54.00 86 LYS A O 1
ATOM 714 N N . VAL A 1 87 ? 49.025 5.667 -64.205 1.00 48.81 87 VAL A N 1
ATOM 715 C CA . VAL A 1 87 ? 49.412 5.205 -62.852 1.00 48.81 87 VAL A CA 1
ATOM 716 C C . VAL A 1 87 ? 49.036 6.167 -61.701 1.00 48.81 87 VAL A C 1
ATOM 718 O O . VAL A 1 87 ? 48.807 5.727 -60.574 1.00 48.81 87 VAL A O 1
ATOM 721 N N . GLY A 1 88 ? 48.937 7.477 -61.963 1.00 51.91 88 GLY A N 1
ATOM 722 C CA . GLY A 1 88 ? 48.518 8.484 -60.976 1.00 51.91 88 GLY A CA 1
ATOM 723 C C . GLY A 1 88 ? 47.054 8.369 -60.527 1.00 51.91 88 GLY A C 1
ATOM 724 O O . GLY A 1 88 ? 46.780 8.510 -59.339 1.00 51.91 88 GLY A O 1
ATOM 725 N N . GLU A 1 89 ? 46.130 8.015 -61.428 1.00 59.25 89 GLU A N 1
ATOM 726 C CA . GLU A 1 89 ? 44.689 7.897 -61.127 1.00 59.25 89 GLU A CA 1
ATOM 727 C C . GLU A 1 89 ? 44.397 6.754 -60.132 1.00 59.25 89 GLU A C 1
ATOM 729 O O . GLU A 1 89 ? 43.408 6.786 -59.401 1.00 59.25 89 GLU A O 1
ATOM 734 N N . HIS A 1 90 ? 45.289 5.761 -60.052 1.00 57.31 90 HIS A N 1
ATOM 735 C CA . HIS A 1 90 ? 45.157 4.591 -59.176 1.00 57.31 90 HIS A CA 1
ATOM 736 C C . HIS A 1 90 ? 45.479 4.910 -57.720 1.00 57.31 90 HIS A C 1
ATOM 738 O O . HIS A 1 90 ? 44.868 4.358 -56.807 1.00 57.31 90 HIS A O 1
ATOM 744 N N . THR A 1 91 ? 46.434 5.814 -57.496 1.00 60.69 91 THR A N 1
ATOM 745 C CA . THR A 1 91 ? 46.820 6.217 -56.139 1.00 60.69 91 THR A CA 1
ATOM 746 C C . THR A 1 91 ? 45.731 7.088 -55.511 1.00 60.69 91 THR A C 1
ATOM 748 O O . THR A 1 91 ? 45.413 6.911 -54.334 1.00 60.69 91 THR A O 1
ATOM 751 N N . ASP A 1 92 ? 45.103 7.956 -56.307 1.00 63.22 92 ASP A N 1
ATOM 752 C CA . ASP A 1 92 ? 44.032 8.845 -55.850 1.00 63.22 92 ASP A CA 1
ATOM 753 C C . ASP A 1 92 ? 42.730 8.082 -55.558 1.00 63.22 92 ASP A C 1
ATOM 755 O O . ASP A 1 92 ? 42.121 8.283 -54.505 1.00 63.22 92 ASP A O 1
ATOM 759 N N . ALA A 1 93 ? 42.337 7.139 -56.424 1.00 65.12 93 ALA A N 1
ATOM 760 C CA . ALA A 1 93 ? 41.148 6.307 -56.210 1.00 65.12 93 ALA A CA 1
ATOM 761 C C . ALA A 1 93 ? 41.264 5.430 -54.951 1.00 65.12 93 ALA A C 1
ATOM 763 O O . ALA A 1 93 ? 40.311 5.274 -54.188 1.00 65.12 93 ALA A O 1
ATOM 764 N N . LEU A 1 94 ? 42.459 4.898 -54.693 1.00 67.94 94 LEU A N 1
ATOM 765 C CA . LEU A 1 94 ? 42.734 4.094 -53.509 1.00 67.94 94 LEU A CA 1
ATOM 766 C C . LEU A 1 94 ? 42.732 4.928 -52.224 1.00 67.94 94 LEU A C 1
ATOM 768 O O . LEU A 1 94 ? 42.236 4.478 -51.191 1.00 67.94 94 LEU A O 1
ATOM 772 N N . ALA A 1 95 ? 43.252 6.156 -52.288 1.00 69.44 95 ALA A N 1
ATOM 773 C CA . ALA A 1 95 ? 43.191 7.098 -51.179 1.00 69.44 95 ALA A CA 1
ATOM 774 C C . ALA A 1 95 ? 41.740 7.494 -50.850 1.00 69.44 95 ALA A C 1
ATOM 776 O O . ALA A 1 95 ? 41.394 7.586 -49.672 1.00 69.44 95 ALA A O 1
ATOM 777 N N . GLU A 1 96 ? 40.878 7.676 -51.859 1.00 73.12 96 GLU A N 1
ATOM 778 C CA . GLU A 1 96 ? 39.438 7.886 -51.639 1.00 73.12 96 GLU A CA 1
ATOM 779 C C . GLU A 1 96 ? 38.748 6.664 -51.027 1.00 73.12 96 GLU A C 1
ATOM 781 O O . GLU A 1 96 ? 37.980 6.816 -50.077 1.00 73.12 96 GLU A O 1
ATOM 786 N N . LEU A 1 97 ? 39.083 5.449 -51.473 1.00 73.69 97 LEU A N 1
ATOM 787 C CA . LEU A 1 97 ? 38.560 4.218 -50.872 1.00 73.69 97 LEU A CA 1
ATOM 788 C C . LEU A 1 97 ? 38.933 4.097 -49.392 1.00 73.69 97 LEU A C 1
ATOM 790 O O . LEU A 1 97 ? 38.092 3.753 -48.558 1.00 73.69 97 LEU A O 1
ATOM 794 N N . MET A 1 98 ? 40.183 4.411 -49.044 1.00 72.50 98 MET A N 1
ATOM 795 C CA . MET A 1 98 ? 40.630 4.425 -47.650 1.00 72.50 98 MET A CA 1
ATOM 796 C C . MET A 1 98 ? 39.882 5.474 -46.822 1.00 72.50 98 MET A C 1
ATOM 798 O O . MET A 1 98 ? 39.463 5.178 -45.703 1.00 72.50 98 MET A O 1
ATOM 802 N N . ARG A 1 99 ? 39.705 6.692 -47.356 1.00 79.94 99 ARG A N 1
ATOM 803 C CA . ARG A 1 99 ? 38.957 7.761 -46.675 1.00 79.94 99 ARG A CA 1
ATOM 804 C C . ARG A 1 99 ? 37.513 7.354 -46.411 1.00 79.94 99 ARG A C 1
ATOM 806 O O . ARG A 1 99 ? 37.074 7.436 -45.268 1.00 79.94 99 ARG A O 1
ATOM 813 N N . TYR A 1 100 ? 36.822 6.862 -47.434 1.00 78.06 100 TYR A N 1
ATOM 814 C CA . TYR A 1 100 ? 35.428 6.445 -47.335 1.00 78.06 100 TYR A CA 1
ATOM 815 C C . TYR A 1 100 ? 35.235 5.305 -46.324 1.00 78.06 100 TYR A C 1
ATOM 817 O O . TYR A 1 100 ? 34.365 5.378 -45.461 1.00 78.06 100 TYR A O 1
ATOM 825 N N . ASN A 1 101 ? 36.085 4.274 -46.357 1.00 77.12 101 ASN A N 1
ATOM 826 C CA . ASN A 1 101 ? 35.967 3.159 -45.414 1.00 77.12 101 ASN A CA 1
ATOM 827 C C . ASN A 1 101 ? 36.232 3.588 -43.960 1.00 77.12 101 ASN A C 1
ATOM 829 O O . ASN A 1 101 ? 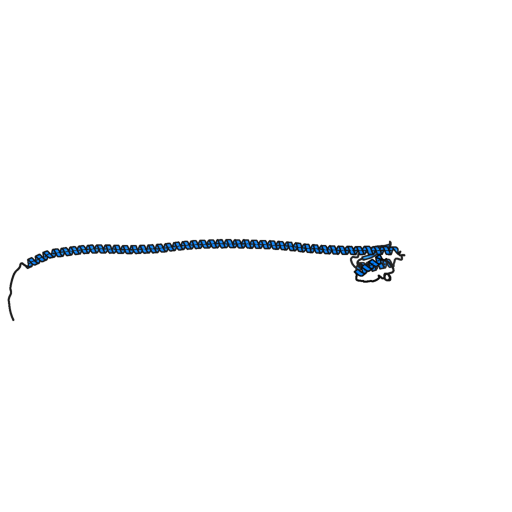35.526 3.136 -43.061 1.00 77.12 101 ASN A O 1
ATOM 833 N N . ASN A 1 102 ? 37.178 4.506 -43.727 1.00 81.62 102 ASN A N 1
ATOM 834 C CA . ASN A 1 102 ? 37.387 5.075 -42.393 1.00 81.62 102 ASN A CA 1
ATOM 835 C C . ASN A 1 102 ? 36.162 5.883 -41.919 1.00 81.62 102 ASN A C 1
ATOM 837 O O . ASN A 1 102 ? 35.812 5.833 -40.743 1.00 81.62 102 ASN A O 1
ATOM 841 N N . GLU A 1 103 ? 35.497 6.620 -42.815 1.00 85.12 103 GLU A N 1
ATOM 842 C CA . GLU A 1 103 ? 34.270 7.355 -42.485 1.00 85.12 103 GLU A CA 1
ATOM 843 C C . GLU A 1 103 ? 33.118 6.407 -42.125 1.00 85.12 103 GLU A C 1
ATOM 845 O O . GLU A 1 103 ? 32.405 6.639 -41.148 1.00 85.12 103 GLU A O 1
ATOM 850 N N . MET A 1 104 ? 32.963 5.304 -42.859 1.00 79.00 104 MET A N 1
ATOM 851 C CA . MET A 1 104 ? 31.941 4.298 -42.563 1.00 79.00 104 MET A CA 1
ATOM 852 C C . MET A 1 104 ? 32.156 3.622 -41.206 1.00 79.00 104 MET A C 1
ATOM 854 O O . MET A 1 104 ? 31.187 3.394 -40.479 1.00 79.00 104 MET A O 1
ATOM 858 N N . ASP A 1 105 ? 33.407 3.353 -40.828 1.00 81.25 105 ASP A N 1
ATOM 859 C CA . ASP A 1 105 ? 33.725 2.837 -39.494 1.00 81.25 105 ASP A CA 1
ATOM 860 C C . ASP A 1 105 ? 33.338 3.837 -38.396 1.00 81.25 105 ASP A C 1
ATOM 862 O O . ASP A 1 105 ? 32.691 3.455 -37.420 1.00 81.25 105 ASP A O 1
ATOM 866 N N . LEU A 1 106 ? 33.661 5.124 -38.578 1.00 86.88 106 LEU A N 1
ATOM 867 C CA . LEU A 1 106 ? 33.288 6.180 -37.631 1.00 86.88 106 LEU A CA 1
ATOM 868 C C . LEU A 1 106 ? 31.767 6.288 -37.477 1.00 86.88 106 LEU A C 1
ATOM 870 O O . LEU A 1 106 ? 31.267 6.298 -36.352 1.00 86.88 106 LEU A O 1
ATOM 874 N N . ARG A 1 107 ? 31.018 6.280 -38.588 1.00 86.94 107 ARG A N 1
ATOM 875 C CA . ARG A 1 107 ? 29.545 6.283 -38.558 1.00 86.94 107 ARG A CA 1
ATOM 876 C C . ARG A 1 107 ? 28.998 5.068 -37.810 1.00 86.94 107 ARG A C 1
ATOM 878 O O . ARG A 1 107 ? 28.053 5.193 -37.033 1.00 86.94 107 ARG A O 1
ATOM 885 N N . LYS A 1 108 ? 29.586 3.886 -38.016 1.00 86.06 108 LYS A N 1
ATOM 886 C CA . LYS A 1 108 ? 29.180 2.658 -37.320 1.00 86.06 108 LYS A CA 1
ATOM 887 C C . LYS A 1 108 ? 29.429 2.755 -35.813 1.00 86.06 108 LYS A C 1
ATOM 889 O O . LYS A 1 108 ? 28.549 2.395 -35.033 1.00 86.06 108 LYS A O 1
ATOM 894 N N . GLU A 1 109 ? 30.585 3.271 -35.398 1.00 89.06 109 GLU A N 1
ATOM 895 C CA . GLU A 1 109 ? 30.890 3.508 -33.983 1.00 89.06 109 GLU A CA 1
ATOM 896 C C . GLU A 1 109 ? 29.935 4.524 -33.342 1.00 89.06 109 GLU A C 1
ATOM 898 O O . GLU A 1 109 ? 29.483 4.323 -32.214 1.00 89.06 109 GLU A O 1
ATOM 903 N N . GLU A 1 110 ? 29.605 5.609 -34.044 1.00 92.81 110 GLU A N 1
ATOM 904 C CA . GLU A 1 110 ? 28.638 6.607 -33.577 1.00 92.81 110 GLU A CA 1
ATOM 905 C C . GLU A 1 110 ? 27.235 6.015 -33.425 1.00 92.81 110 GLU A C 1
ATOM 907 O O . GLU A 1 110 ? 26.584 6.223 -32.399 1.00 92.81 110 GLU A O 1
ATOM 912 N N . MET A 1 111 ? 26.789 5.216 -34.395 1.00 87.56 111 MET A N 1
ATOM 913 C CA . MET A 1 111 ? 25.494 4.539 -34.333 1.00 87.56 111 MET A CA 1
ATOM 914 C C . MET A 1 111 ? 25.403 3.554 -33.162 1.00 87.56 111 MET A C 1
ATOM 916 O O . MET A 1 111 ? 24.380 3.520 -32.475 1.00 87.56 111 MET A O 1
ATOM 920 N N . GLU A 1 112 ? 26.461 2.786 -32.884 1.00 92.81 112 GLU A N 1
ATOM 921 C CA . GLU A 1 112 ? 26.494 1.899 -31.713 1.00 92.81 112 GLU A CA 1
ATOM 922 C C . GLU A 1 112 ? 26.477 2.690 -30.394 1.00 92.81 112 GLU A C 1
ATOM 924 O O . GLU A 1 112 ? 25.733 2.328 -29.479 1.00 92.81 112 GLU A O 1
ATOM 929 N N . LYS A 1 113 ? 27.193 3.822 -30.304 1.00 94.25 113 LYS A N 1
ATOM 930 C CA . LYS A 1 113 ? 27.136 4.713 -29.126 1.00 94.25 113 LYS A CA 1
ATOM 931 C C . LYS A 1 113 ? 25.727 5.259 -28.893 1.00 94.25 113 LYS A C 1
ATOM 933 O O . LYS A 1 113 ? 25.225 5.187 -27.772 1.00 94.25 113 LYS A O 1
ATOM 938 N N . LEU A 1 114 ? 25.068 5.752 -29.944 1.00 92.88 114 LEU A N 1
ATOM 939 C CA . LEU A 1 114 ? 23.694 6.261 -29.864 1.00 92.88 114 LEU A CA 1
ATOM 940 C C . LEU A 1 114 ? 22.708 5.171 -29.435 1.00 92.88 114 LEU A C 1
ATOM 942 O O . LEU A 1 114 ? 21.806 5.421 -28.635 1.00 92.88 114 LEU A O 1
ATOM 946 N N . LYS A 1 115 ? 22.887 3.946 -29.932 1.00 93.25 115 LYS A N 1
ATOM 947 C CA . LYS A 1 115 ? 22.070 2.792 -29.547 1.00 93.25 115 LYS A CA 1
ATOM 948 C C . LYS A 1 115 ? 22.280 2.410 -28.082 1.00 93.25 115 LYS A C 1
ATOM 950 O O . LYS A 1 115 ? 21.309 2.128 -27.378 1.00 93.25 115 LYS A O 1
ATOM 955 N N . GLU A 1 116 ? 23.522 2.418 -27.602 1.00 94.25 116 GLU A N 1
ATOM 956 C CA . GLU A 1 116 ? 23.831 2.162 -26.195 1.00 94.25 116 GLU A CA 1
ATOM 957 C C . GLU A 1 116 ? 23.222 3.238 -25.282 1.00 94.25 116 GLU A C 1
ATOM 959 O O . GLU A 1 116 ? 22.621 2.915 -24.255 1.00 94.25 116 GLU A O 1
ATOM 964 N N . GLU A 1 117 ? 23.309 4.510 -25.672 1.00 93.81 117 GLU A N 1
ATOM 965 C CA . GLU A 1 117 ? 22.704 5.624 -24.940 1.00 93.81 117 GLU A CA 1
ATOM 966 C C . GLU A 1 117 ? 21.171 5.542 -24.930 1.00 93.81 117 GLU A C 1
ATOM 968 O O . GLU A 1 117 ? 20.550 5.679 -23.875 1.00 93.81 117 GLU A O 1
ATOM 973 N N . ALA A 1 118 ? 20.547 5.225 -26.068 1.00 93.06 118 ALA A N 1
ATOM 974 C CA . ALA A 1 118 ? 19.105 5.004 -26.151 1.00 93.06 118 ALA A CA 1
ATOM 975 C C . ALA A 1 118 ? 18.646 3.869 -25.219 1.00 93.06 118 ALA A C 1
ATOM 977 O O . ALA A 1 118 ? 17.638 4.007 -24.522 1.00 93.06 118 ALA A O 1
ATOM 978 N N . ASN A 1 119 ? 19.413 2.776 -25.145 1.00 94.19 119 ASN A N 1
ATOM 979 C CA . ASN A 1 119 ? 19.137 1.669 -24.230 1.00 94.19 119 ASN A CA 1
ATOM 980 C C . ASN A 1 119 ? 19.281 2.087 -22.758 1.00 94.19 119 ASN A C 1
ATOM 982 O O . ASN A 1 119 ? 18.407 1.769 -21.949 1.00 94.19 119 ASN A O 1
ATOM 986 N N . LYS A 1 120 ? 20.334 2.838 -22.404 1.00 94.62 120 LYS A N 1
ATOM 987 C CA . LYS A 1 120 ? 20.518 3.382 -21.044 1.00 94.62 120 LYS A CA 1
ATOM 988 C C . LYS A 1 120 ? 19.356 4.293 -20.645 1.00 94.62 120 LYS A C 1
ATOM 990 O O . LYS A 1 120 ? 18.788 4.118 -19.568 1.00 94.62 120 LYS A O 1
ATOM 995 N N . ASN A 1 121 ? 18.947 5.192 -21.537 1.00 93.31 121 ASN A N 1
ATOM 996 C CA . ASN A 1 121 ? 17.820 6.099 -21.317 1.00 93.31 121 ASN A CA 1
ATOM 997 C C . ASN A 1 121 ? 16.494 5.338 -21.149 1.00 93.31 121 ASN A C 1
ATOM 999 O O . ASN A 1 121 ? 15.681 5.679 -20.286 1.00 93.31 121 ASN A O 1
ATOM 1003 N N . ALA A 1 122 ? 16.277 4.276 -21.932 1.00 93.88 122 ALA A N 1
ATOM 1004 C CA . ALA A 1 122 ? 15.100 3.422 -21.803 1.00 93.88 122 ALA A CA 1
ATOM 1005 C C . ALA A 1 122 ? 15.064 2.690 -20.449 1.00 93.88 122 ALA A C 1
ATOM 1007 O O . ALA A 1 122 ? 14.016 2.656 -19.797 1.00 93.88 122 ALA A O 1
ATOM 1008 N N . GLU A 1 123 ? 16.193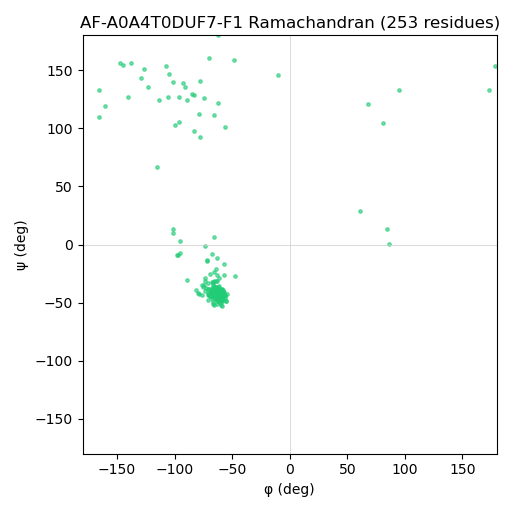 2.142 -19.993 1.00 93.88 123 GLU A N 1
ATOM 1009 C CA . GLU A 1 123 ? 16.300 1.510 -18.672 1.00 93.88 123 GLU A CA 1
ATOM 1010 C C . GLU A 1 123 ? 16.097 2.516 -17.531 1.00 93.88 123 GLU A C 1
ATOM 1012 O O . GLU A 1 123 ? 15.346 2.248 -16.589 1.00 93.88 123 GLU A O 1
ATOM 1017 N N . GLU A 1 124 ? 16.665 3.719 -17.630 1.00 94.19 124 GLU A N 1
ATOM 1018 C CA . GLU A 1 124 ? 16.444 4.766 -16.631 1.00 94.19 124 GLU A CA 1
ATOM 1019 C C . GLU A 1 124 ? 14.960 5.162 -16.543 1.00 94.19 124 GLU A C 1
ATOM 1021 O O . GLU A 1 124 ? 14.409 5.319 -15.445 1.00 94.19 124 GLU A O 1
ATOM 1026 N N . LEU A 1 125 ? 14.266 5.245 -17.683 1.00 93.31 125 LEU A N 1
ATOM 1027 C CA . LEU A 1 125 ? 12.832 5.523 -17.723 1.00 93.31 125 LEU A CA 1
ATOM 1028 C C . LEU A 1 125 ? 12.008 4.402 -17.064 1.00 93.31 125 LEU A C 1
ATOM 1030 O O . LEU A 1 125 ? 11.074 4.693 -16.305 1.00 93.31 125 LEU A O 1
ATOM 1034 N N . LYS A 1 126 ? 12.367 3.129 -17.283 1.00 94.50 126 LYS A N 1
ATOM 1035 C CA . LYS A 1 126 ? 11.747 1.977 -16.599 1.00 94.50 126 LYS A CA 1
ATOM 1036 C C . LYS A 1 126 ? 11.961 2.038 -15.085 1.00 94.50 126 LYS A C 1
ATOM 1038 O O . LYS A 1 126 ? 11.022 1.857 -14.312 1.00 94.50 126 LYS A O 1
ATOM 1043 N N . ILE A 1 127 ? 13.166 2.377 -14.633 1.00 94.88 127 ILE A N 1
ATOM 1044 C CA . ILE A 1 127 ? 13.456 2.529 -13.200 1.00 94.88 127 ILE A CA 1
ATOM 1045 C C . ILE A 1 127 ? 12.641 3.685 -12.606 1.00 94.88 127 ILE A C 1
ATOM 1047 O O . ILE A 1 127 ? 12.052 3.559 -11.527 1.00 94.88 127 ILE A O 1
ATOM 1051 N N . LYS A 1 128 ? 12.567 4.822 -13.304 1.00 94.88 128 LYS A N 1
ATOM 1052 C CA . LYS A 1 128 ? 11.815 6.003 -12.858 1.00 94.88 128 LYS A CA 1
ATOM 1053 C C . LYS A 1 128 ? 10.316 5.724 -12.757 1.00 94.88 128 LYS A C 1
ATOM 1055 O O . LYS A 1 128 ? 9.681 6.174 -11.801 1.00 94.88 128 LYS A O 1
ATOM 1060 N N . THR A 1 129 ? 9.751 4.983 -13.707 1.00 95.31 129 THR A N 1
ATOM 1061 C CA . THR A 1 129 ? 8.338 4.569 -13.682 1.00 95.31 129 THR A CA 1
ATOM 1062 C C . THR A 1 129 ? 8.068 3.576 -12.553 1.00 95.31 129 THR A C 1
ATOM 1064 O O . THR A 1 129 ? 7.185 3.837 -11.737 1.00 95.31 129 THR A O 1
ATOM 1067 N N . ALA A 1 130 ? 8.902 2.545 -12.387 1.00 94.56 130 ALA A N 1
ATOM 1068 C CA . ALA A 1 130 ? 8.790 1.596 -11.276 1.00 94.56 130 ALA A CA 1
ATOM 1069 C C . ALA A 1 130 ? 8.852 2.284 -9.898 1.00 94.56 130 ALA A C 1
ATOM 1071 O O . ALA A 1 130 ? 8.060 1.980 -9.003 1.00 94.56 130 ALA A O 1
ATOM 1072 N N . ARG A 1 131 ? 9.741 3.274 -9.722 1.00 94.38 131 ARG A N 1
ATOM 1073 C CA . ARG A 1 131 ? 9.819 4.077 -8.486 1.00 94.38 131 ARG A CA 1
ATOM 1074 C C . ARG A 1 131 ? 8.548 4.888 -8.234 1.00 94.38 131 ARG A C 1
ATOM 1076 O O . ARG A 1 131 ? 8.084 4.942 -7.095 1.00 94.38 131 ARG A O 1
ATOM 1083 N N . LYS A 1 132 ? 7.970 5.503 -9.273 1.00 95.31 132 LYS A N 1
ATOM 1084 C CA . LYS A 1 132 ? 6.695 6.233 -9.159 1.00 95.31 132 LYS A CA 1
ATOM 1085 C C . LYS A 1 132 ? 5.554 5.301 -8.749 1.00 95.31 132 LYS A C 1
ATOM 1087 O O . LYS A 1 132 ? 4.804 5.641 -7.836 1.00 95.31 132 LYS A O 1
ATOM 1092 N N . GLU A 1 133 ? 5.455 4.124 -9.360 1.00 94.25 133 GLU A N 1
ATOM 1093 C CA . GLU A 1 133 ? 4.443 3.126 -8.998 1.00 94.25 133 GLU A CA 1
ATOM 1094 C C . GLU A 1 133 ? 4.613 2.622 -7.563 1.00 94.25 133 GLU A C 1
ATOM 1096 O O . GLU A 1 133 ? 3.637 2.530 -6.816 1.00 94.25 133 GLU A O 1
ATOM 1101 N N . ALA A 1 134 ? 5.846 2.328 -7.143 1.00 93.44 134 ALA A N 1
ATOM 1102 C CA . ALA A 1 134 ? 6.139 1.904 -5.778 1.00 93.44 134 ALA A CA 1
ATOM 1103 C C . ALA A 1 134 ? 5.760 2.988 -4.755 1.00 93.44 134 ALA A C 1
ATOM 1105 O O . ALA A 1 134 ? 5.127 2.685 -3.742 1.00 93.44 134 ALA A O 1
ATOM 1106 N N . ALA A 1 135 ? 6.072 4.257 -5.042 1.00 93.31 135 ALA A N 1
ATOM 1107 C CA . ALA A 1 135 ? 5.683 5.382 -4.197 1.00 93.31 135 ALA A CA 1
ATOM 1108 C C . ALA A 1 135 ? 4.154 5.513 -4.089 1.00 93.31 135 ALA A C 1
ATOM 1110 O O . ALA A 1 135 ? 3.631 5.649 -2.983 1.00 93.31 135 ALA A O 1
ATOM 1111 N N . GLN A 1 136 ? 3.426 5.398 -5.206 1.00 94.12 136 GLN A N 1
ATOM 1112 C CA . GLN A 1 136 ? 1.958 5.424 -5.212 1.00 94.12 136 GLN A CA 1
ATOM 1113 C C . GLN A 1 136 ? 1.354 4.257 -4.422 1.00 94.12 136 GLN A C 1
ATOM 1115 O O . GLN A 1 136 ? 0.469 4.473 -3.591 1.00 94.12 136 GLN A O 1
ATOM 1120 N N . LYS A 1 137 ? 1.862 3.033 -4.616 1.00 94.12 137 LYS A N 1
ATOM 1121 C CA . LYS A 1 137 ? 1.446 1.849 -3.846 1.00 94.12 137 LYS A CA 1
ATOM 1122 C C . LYS A 1 137 ? 1.702 2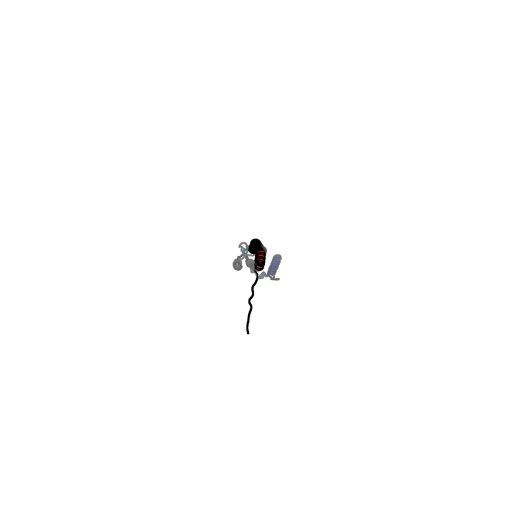.043 -2.349 1.00 94.12 137 LYS A C 1
ATOM 1124 O O . LYS A 1 137 ? 0.824 1.750 -1.539 1.00 94.12 137 LYS A O 1
ATOM 1129 N N . GLY A 1 138 ? 2.859 2.592 -1.974 1.00 92.25 138 GLY A N 1
ATOM 1130 C CA . GLY A 1 138 ? 3.184 2.924 -0.584 1.00 92.25 138 GLY A CA 1
ATOM 1131 C C . GLY A 1 138 ? 2.212 3.941 0.023 1.00 92.25 138 GLY A C 1
ATOM 1132 O O . GLY A 1 138 ? 1.720 3.749 1.137 1.00 92.25 138 GLY A O 1
ATOM 1133 N N . LEU A 1 139 ? 1.865 4.983 -0.734 1.00 93.25 139 LEU A N 1
ATOM 1134 C CA . LEU A 1 139 ? 0.917 6.021 -0.319 1.00 93.25 139 LEU A CA 1
ATOM 1135 C C . LEU A 1 139 ? -0.500 5.456 -0.127 1.00 93.25 139 LEU A C 1
ATOM 1137 O O . LEU A 1 139 ? -1.136 5.715 0.897 1.00 93.25 139 LEU A O 1
ATOM 1141 N N . ALA A 1 140 ? -0.962 4.618 -1.058 1.00 92.88 140 ALA A N 1
ATOM 1142 C CA . ALA A 1 140 ? -2.254 3.940 -0.971 1.00 92.88 140 ALA A CA 1
ATOM 1143 C C . ALA A 1 140 ? -2.336 2.992 0.239 1.00 92.88 140 ALA A C 1
ATOM 1145 O O . ALA A 1 140 ? -3.351 2.957 0.937 1.00 92.88 140 ALA A O 1
ATOM 1146 N N . THR A 1 141 ? -1.263 2.251 0.529 1.00 92.56 141 THR A N 1
ATOM 1147 C CA . THR A 1 141 ? -1.181 1.380 1.713 1.00 92.56 141 THR A CA 1
ATOM 1148 C C . THR A 1 141 ? -1.195 2.190 3.006 1.00 92.56 141 THR A C 1
ATOM 1150 O O . THR A 1 141 ? -1.919 1.848 3.940 1.00 92.56 141 THR A O 1
ATOM 1153 N N . LYS A 1 142 ? -0.462 3.311 3.063 1.00 93.38 142 LYS A N 1
ATOM 1154 C CA . LYS A 1 142 ? -0.471 4.206 4.228 1.00 93.38 142 LYS A CA 1
ATOM 1155 C C . LYS A 1 142 ? -1.868 4.772 4.496 1.00 93.38 142 LYS A C 1
ATOM 1157 O O . LYS A 1 142 ? -2.276 4.827 5.655 1.00 93.38 142 LYS A O 1
ATOM 1162 N N . LYS A 1 143 ? -2.606 5.148 3.443 1.00 93.50 143 LYS A N 1
ATOM 1163 C CA . LYS A 1 143 ? -3.993 5.625 3.555 1.00 93.50 143 LYS A CA 1
ATOM 1164 C C . LYS A 1 143 ? -4.920 4.537 4.109 1.00 93.50 143 LYS A C 1
ATOM 1166 O O . LYS A 1 143 ? -5.555 4.774 5.131 1.00 93.50 143 LYS A O 1
ATOM 1171 N N . ARG A 1 144 ? -4.896 3.327 3.535 1.00 92.62 144 ARG A N 1
ATOM 1172 C CA . ARG A 1 144 ? -5.667 2.172 4.042 1.00 92.62 144 ARG A CA 1
ATOM 1173 C C . ARG A 1 144 ? -5.360 1.849 5.504 1.00 92.62 144 ARG A C 1
ATOM 1175 O O . ARG A 1 144 ? -6.265 1.611 6.295 1.00 92.62 144 ARG A O 1
ATOM 1182 N N . ASN A 1 145 ? -4.084 1.867 5.887 1.00 94.88 145 ASN A N 1
ATOM 1183 C CA . ASN A 1 145 ? -3.683 1.605 7.270 1.00 94.88 145 ASN A CA 1
ATOM 1184 C C . ASN A 1 145 ? -4.153 2.701 8.232 1.00 94.88 145 ASN A C 1
ATOM 1186 O O . ASN A 1 145 ? -4.438 2.410 9.392 1.00 94.88 145 ASN A O 1
ATOM 1190 N N . LYS A 1 146 ? -4.221 3.959 7.781 1.00 96.06 146 LYS A N 1
ATOM 1191 C CA . LYS A 1 146 ? -4.817 5.042 8.566 1.00 96.06 146 LYS A CA 1
ATOM 1192 C C . LYS A 1 146 ? -6.316 4.804 8.752 1.00 96.06 146 LYS A C 1
ATOM 1194 O O . LYS A 1 146 ? -6.748 4.741 9.892 1.00 96.06 146 LYS A O 1
ATOM 1199 N N . GLU A 1 147 ? -7.057 4.565 7.672 1.00 95.06 147 GLU A N 1
ATOM 1200 C CA . GLU A 1 147 ? -8.501 4.285 7.722 1.00 95.06 147 GLU A CA 1
ATOM 1201 C C . GLU A 1 147 ? -8.825 3.111 8.656 1.00 95.06 147 GLU A C 1
ATOM 1203 O O . GLU A 1 147 ? -9.723 3.215 9.483 1.00 95.06 147 GLU A O 1
ATOM 1208 N N . ARG A 1 148 ? -8.036 2.028 8.606 1.00 95.19 148 ARG A N 1
ATOM 1209 C CA . ARG A 1 148 ? -8.210 0.877 9.504 1.00 95.19 148 ARG A CA 1
ATOM 1210 C C . ARG A 1 148 ? -7.998 1.232 10.980 1.00 95.19 148 ARG A C 1
ATOM 1212 O O . ARG A 1 148 ? -8.699 0.699 11.832 1.00 95.19 148 ARG A O 1
ATOM 1219 N N . ARG A 1 149 ? -7.028 2.100 11.292 1.00 95.44 149 ARG A N 1
ATOM 1220 C CA . ARG A 1 149 ? -6.795 2.573 12.669 1.00 95.44 149 ARG A CA 1
ATOM 1221 C C . ARG A 1 149 ? -7.922 3.484 13.141 1.00 95.44 149 ARG A C 1
ATOM 1223 O O . ARG A 1 149 ? -8.399 3.302 14.253 1.00 95.44 149 ARG A O 1
ATOM 1230 N N . ASP A 1 150 ? -8.359 4.405 12.287 1.00 96.50 150 ASP A N 1
ATOM 1231 C CA . ASP A 1 150 ? -9.452 5.329 12.593 1.00 96.50 150 ASP A CA 1
ATOM 1232 C C . ASP A 1 150 ? -10.773 4.560 12.818 1.00 96.50 150 ASP A C 1
ATOM 1234 O O . ASP A 1 150 ? -11.560 4.914 13.692 1.00 96.50 150 ASP A O 1
ATOM 1238 N N . GLU A 1 151 ? -11.008 3.475 12.071 1.00 96.62 151 GLU A N 1
ATOM 1239 C CA . GLU A 1 151 ? -12.160 2.584 12.269 1.00 96.62 151 GLU A CA 1
ATOM 1240 C C . GLU A 1 151 ? -12.053 1.781 13.572 1.00 96.62 151 GLU A C 1
ATOM 1242 O O . GLU A 1 151 ? -13.006 1.713 14.343 1.00 96.62 151 GLU A O 1
ATOM 1247 N N . GLN A 1 152 ? -10.875 1.220 13.869 1.00 96.94 152 GLN A N 1
ATOM 1248 C CA . GLN A 1 152 ? -10.639 0.513 15.129 1.00 96.94 152 GLN A CA 1
ATOM 1249 C C . GLN A 1 152 ? -10.862 1.427 16.340 1.00 96.94 152 GLN A C 1
ATOM 1251 O O . GLN A 1 152 ? -11.433 0.992 17.342 1.00 96.94 152 GLN A O 1
ATOM 1256 N N . GLN A 1 153 ? -10.444 2.690 16.246 1.00 97.12 153 GLN A N 1
ATOM 1257 C CA . GLN A 1 153 ? -10.691 3.679 17.286 1.00 97.12 153 GLN A CA 1
ATOM 1258 C C . GLN A 1 153 ? -12.194 3.931 17.460 1.00 97.12 153 GLN A C 1
ATOM 1260 O O . GLN A 1 153 ? -12.687 3.823 18.579 1.00 97.12 153 GLN A O 1
ATOM 1265 N N . ARG A 1 154 ? -12.932 4.166 16.366 1.00 97.69 154 ARG A N 1
ATOM 1266 C CA . ARG A 1 154 ? -14.391 4.367 16.413 1.00 97.69 154 ARG A CA 1
ATOM 1267 C C . ARG A 1 154 ? -15.132 3.189 17.047 1.00 97.69 154 ARG A C 1
ATOM 1269 O O . ARG A 1 154 ? -16.002 3.395 17.887 1.00 97.69 154 ARG A O 1
ATOM 1276 N N . LEU A 1 155 ? -14.763 1.959 16.690 1.00 97.88 155 LEU A N 1
ATOM 1277 C CA . LEU A 1 155 ? -15.333 0.752 17.299 1.00 97.88 155 LEU A CA 1
ATOM 1278 C C . LEU A 1 155 ? -15.011 0.653 18.794 1.00 97.88 155 LEU A C 1
ATOM 1280 O O . LEU A 1 155 ? -15.862 0.251 19.580 1.00 97.88 155 LEU A O 1
ATOM 1284 N N . THR A 1 156 ? -13.799 1.036 19.196 1.00 97.25 156 THR A N 1
ATOM 1285 C CA . THR A 1 156 ? -13.392 1.022 20.608 1.00 97.25 156 THR A CA 1
ATOM 1286 C C . THR A 1 156 ? -14.192 2.040 21.417 1.00 97.25 156 THR A C 1
ATOM 1288 O O . THR A 1 156 ? -14.711 1.703 22.476 1.00 97.25 156 THR A O 1
ATOM 1291 N N . GLU A 1 157 ? -14.349 3.260 20.901 1.00 97.69 157 GLU A N 1
ATOM 1292 C CA . GLU A 1 157 ? -15.168 4.304 21.525 1.00 97.69 157 GLU A CA 1
ATOM 1293 C C . GLU A 1 157 ? -16.635 3.864 21.649 1.00 97.69 157 GLU A C 1
ATOM 1295 O O . GLU A 1 157 ? -17.235 4.025 22.711 1.00 97.69 157 GLU A O 1
ATOM 1300 N N . HIS A 1 158 ? -17.185 3.229 20.608 1.00 98.06 158 HIS A N 1
ATOM 1301 C CA . HIS A 1 158 ? -18.541 2.679 20.632 1.00 98.06 158 HIS A CA 1
ATOM 1302 C C . HIS A 1 158 ? -18.716 1.594 21.704 1.00 98.06 158 HIS A C 1
ATOM 1304 O O . HIS A 1 158 ? -19.653 1.663 22.495 1.00 98.06 158 HIS A O 1
ATOM 1310 N N . ILE A 1 159 ? -17.802 0.617 21.769 1.00 97.88 159 ILE A N 1
ATOM 1311 C CA . ILE A 1 159 ? -17.847 -0.448 22.784 1.00 97.88 159 ILE A CA 1
ATOM 1312 C C . ILE A 1 159 ? -17.760 0.150 24.194 1.00 97.88 159 ILE A C 1
ATOM 1314 O O . ILE A 1 159 ? -18.522 -0.249 25.071 1.00 97.88 159 ILE A O 1
ATOM 1318 N N . CYS A 1 160 ? -16.866 1.116 24.425 1.00 97.25 160 CYS A N 1
ATOM 1319 C CA . CYS A 1 160 ? -16.765 1.784 25.723 1.00 97.25 160 CYS A CA 1
ATOM 1320 C C . CYS A 1 160 ? -18.077 2.483 26.109 1.00 97.25 160 CYS A C 1
ATOM 1322 O O . CYS A 1 160 ? -18.543 2.306 27.232 1.00 97.25 160 CYS A O 1
ATOM 1324 N N . ALA A 1 161 ? -18.703 3.210 25.178 1.00 97.12 161 ALA A N 1
ATOM 1325 C CA . ALA A 1 161 ? -19.978 3.881 25.423 1.00 97.12 161 ALA A CA 1
ATOM 1326 C C . ALA A 1 161 ? -21.114 2.888 25.739 1.00 97.12 161 ALA A C 1
ATOM 1328 O O . ALA A 1 161 ? -21.904 3.121 26.655 1.00 97.12 161 ALA A O 1
ATOM 1329 N N . GLU A 1 162 ? -21.185 1.755 25.031 1.00 97.44 162 GLU A N 1
ATOM 1330 C CA . GLU A 1 162 ? -22.157 0.696 25.336 1.00 97.44 162 GLU A CA 1
ATOM 1331 C C . GLU A 1 162 ? -21.925 0.081 26.721 1.00 97.44 162 GLU A C 1
ATOM 1333 O O . GLU A 1 162 ? -22.881 -0.122 27.473 1.00 97.44 162 GLU A O 1
ATOM 1338 N N . LEU A 1 163 ? -20.668 -0.182 27.091 1.00 97.00 163 LEU A N 1
ATOM 1339 C CA . LEU A 1 163 ? -20.320 -0.718 28.409 1.00 97.00 163 LEU A CA 1
ATOM 1340 C C . LEU A 1 163 ? -20.670 0.255 29.540 1.00 97.00 163 LEU A C 1
ATOM 1342 O O . LEU A 1 163 ? -21.195 -0.172 30.569 1.00 97.00 163 LEU A O 1
ATOM 1346 N N . GLU A 1 164 ? -20.425 1.553 29.358 1.00 95.69 164 GLU A N 1
ATOM 1347 C CA . GLU A 1 164 ? -20.847 2.587 30.310 1.00 95.69 164 GLU A CA 1
ATOM 1348 C C . GLU A 1 164 ? -22.374 2.639 30.443 1.00 95.69 164 GLU A C 1
ATOM 1350 O O . GLU A 1 164 ? -22.897 2.698 31.560 1.00 95.69 164 GLU A O 1
ATOM 1355 N N . GLY A 1 165 ? -23.096 2.529 29.324 1.00 96.00 165 GLY A N 1
ATOM 1356 C CA . GLY A 1 165 ? -24.555 2.435 29.318 1.00 96.00 165 GLY A CA 1
ATOM 1357 C C . GLY A 1 165 ? -25.074 1.223 30.097 1.00 96.00 165 GLY A C 1
ATOM 1358 O O . GLY A 1 165 ? -25.972 1.361 30.930 1.00 96.00 165 GLY A O 1
ATOM 1359 N N . LEU A 1 166 ? -24.485 0.042 29.880 1.00 95.62 166 LEU A N 1
ATOM 1360 C CA . LEU A 1 166 ? -24.837 -1.183 30.607 1.00 95.62 166 LEU A CA 1
ATOM 1361 C C . LEU A 1 166 ? -24.544 -1.067 32.105 1.00 95.62 166 LEU A C 1
ATOM 1363 O O . LEU A 1 166 ? -25.379 -1.449 32.925 1.00 95.62 166 LEU A O 1
ATOM 1367 N N . LYS A 1 167 ? -23.399 -0.487 32.473 1.00 95.06 167 LYS A N 1
ATOM 1368 C CA . LYS A 1 167 ? -23.049 -0.239 33.874 1.00 95.06 167 LYS A CA 1
ATOM 1369 C C . LYS A 1 167 ? -24.083 0.660 34.559 1.00 95.06 167 LYS A C 1
ATOM 1371 O O . LYS A 1 167 ? -24.541 0.329 35.650 1.00 95.06 167 LYS A O 1
ATOM 1376 N N . GLY A 1 168 ? -24.501 1.743 33.902 1.00 92.06 168 GLY A N 1
ATOM 1377 C CA . GLY A 1 168 ? -25.546 2.629 34.423 1.00 92.06 168 GLY A CA 1
ATOM 1378 C C . GLY A 1 168 ? -26.895 1.922 34.606 1.00 92.06 168 GLY A C 1
ATOM 1379 O O . GLY A 1 168 ? -27.583 2.145 35.602 1.00 92.06 168 GLY A O 1
ATOM 1380 N N . GLN A 1 169 ? -27.267 1.018 33.692 1.00 93.81 169 GLN A N 1
ATOM 1381 C CA . GLN A 1 169 ? -28.481 0.204 33.842 1.00 93.81 169 GLN A CA 1
ATOM 1382 C C . GLN A 1 169 ? -28.404 -0.746 35.043 1.00 93.81 169 GLN A C 1
ATOM 1384 O O . GLN A 1 169 ? -29.391 -0.906 35.765 1.00 93.81 169 GLN A O 1
ATOM 1389 N N . ASP A 1 170 ? -27.256 -1.383 35.266 1.00 94.81 170 ASP A N 1
ATOM 1390 C CA . ASP A 1 170 ? -27.057 -2.280 36.405 1.00 94.81 170 ASP A CA 1
ATOM 1391 C C . ASP A 1 170 ? -27.077 -1.523 37.739 1.00 94.81 170 ASP A C 1
ATOM 1393 O O . ASP A 1 170 ? -27.691 -1.990 38.701 1.00 94.81 170 ASP A O 1
ATOM 1397 N N . GLU A 1 171 ? -26.490 -0.326 37.794 1.00 94.62 171 GLU A N 1
ATOM 1398 C CA . GLU A 1 171 ? -26.573 0.560 38.962 1.00 94.62 171 GLU A CA 1
ATOM 1399 C C . GLU A 1 171 ? -28.032 0.923 39.290 1.00 94.62 171 GLU A C 1
ATOM 1401 O O . GLU A 1 171 ? -28.463 0.752 40.434 1.00 94.62 171 GLU A O 1
ATOM 1406 N N . GLN A 1 172 ? -28.833 1.304 38.287 1.00 93.94 172 GLN A N 1
ATOM 1407 C CA . GLN A 1 172 ? -30.262 1.599 38.467 1.00 93.94 172 GLN A CA 1
ATOM 1408 C C . GLN A 1 172 ? -31.064 0.382 38.952 1.00 93.94 172 GLN A C 1
ATOM 1410 O O . GLN A 1 172 ? -31.906 0.499 39.848 1.00 93.94 172 GLN A O 1
ATOM 1415 N N . LYS A 1 173 ? -30.810 -0.809 38.391 1.00 94.50 173 LYS A N 1
ATOM 1416 C CA . LYS A 1 173 ? -31.473 -2.050 38.830 1.00 94.50 173 LYS A CA 1
ATOM 1417 C C . LYS A 1 173 ? -31.112 -2.403 40.270 1.00 94.50 173 LYS A C 1
ATOM 1419 O O . LYS A 1 173 ? -31.992 -2.809 41.032 1.00 94.50 173 LYS A O 1
ATOM 1424 N N . ASN A 1 174 ? -29.848 -2.237 40.650 1.00 94.25 174 ASN A N 1
ATOM 1425 C CA . ASN A 1 174 ? -29.385 -2.491 42.012 1.00 94.25 174 ASN A CA 1
ATOM 1426 C C . ASN A 1 174 ? -30.024 -1.525 43.017 1.00 94.25 174 ASN A C 1
ATOM 1428 O O . ASN A 1 174 ? -30.456 -1.955 44.089 1.00 94.25 174 ASN A O 1
ATOM 1432 N N . GLU A 1 175 ? -30.157 -0.245 42.664 1.00 94.56 175 GLU A N 1
ATOM 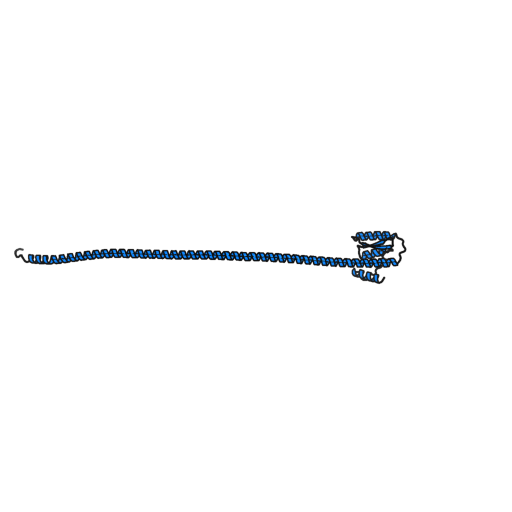1433 C CA . GLU A 1 175 ? -30.850 0.735 43.502 1.00 94.56 175 GLU A CA 1
ATOM 1434 C C . GLU A 1 175 ? -32.338 0.388 43.679 1.00 94.56 175 GLU A C 1
ATOM 1436 O O . GLU A 1 175 ? -32.853 0.399 44.804 1.00 94.56 175 GLU A O 1
ATOM 1441 N N . LEU A 1 176 ? -33.016 -0.011 42.596 1.00 94.38 176 LEU A N 1
ATOM 1442 C CA . LEU A 1 176 ? -34.407 -0.467 42.644 1.00 94.38 176 LEU A CA 1
ATOM 1443 C C . LEU A 1 176 ? -34.569 -1.703 43.545 1.00 94.38 176 LEU A C 1
ATOM 1445 O O . LEU A 1 176 ? -35.465 -1.742 44.392 1.00 94.38 176 LEU A O 1
ATOM 1449 N N . LEU A 1 177 ? -33.682 -2.693 43.407 1.00 95.19 177 LEU A N 1
ATOM 1450 C CA . LEU A 1 177 ? -33.654 -3.892 44.251 1.00 95.19 177 LEU A CA 1
ATOM 1451 C C . LEU A 1 177 ? -33.460 -3.542 45.732 1.00 95.19 177 LEU A C 1
ATOM 1453 O O . LEU A 1 177 ? -34.188 -4.0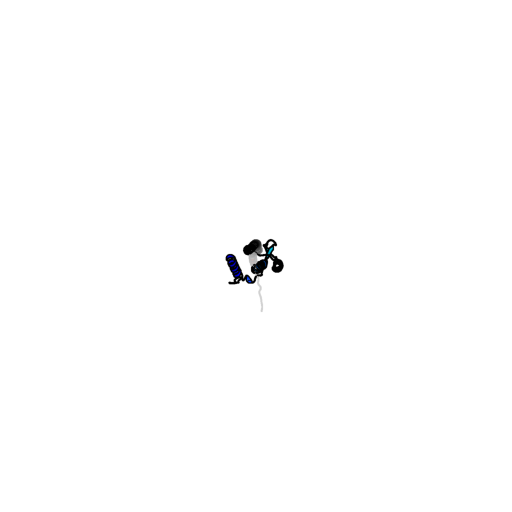59 46.584 1.00 95.19 177 LEU A O 1
ATOM 1457 N N . ALA A 1 178 ? -32.539 -2.630 46.049 1.00 94.25 178 ALA A N 1
ATOM 1458 C CA . ALA A 1 178 ? -32.319 -2.157 47.415 1.00 94.25 178 ALA A CA 1
ATOM 1459 C C . ALA A 1 178 ? -33.542 -1.402 47.974 1.00 94.25 178 ALA A C 1
ATOM 1461 O O . ALA A 1 178 ? -33.876 -1.523 49.158 1.00 94.25 178 ALA A O 1
ATOM 1462 N N . GLY A 1 179 ? -34.247 -0.635 47.135 1.00 94.19 179 GLY A N 1
ATOM 1463 C CA . GLY A 1 179 ? -35.531 -0.014 47.471 1.00 94.19 179 GLY A CA 1
ATOM 1464 C C . GLY A 1 179 ? -36.592 -1.049 47.854 1.00 94.19 179 GLY A C 1
ATOM 1465 O O . GLY A 1 179 ? -37.141 -0.996 48.957 1.00 94.19 179 GLY A O 1
ATOM 1466 N N . LEU A 1 180 ? -36.803 -2.047 46.994 1.00 94.88 180 LEU A N 1
ATOM 1467 C CA . LEU A 1 180 ? -37.767 -3.127 47.223 1.00 94.88 180 LEU A CA 1
ATOM 1468 C C . LEU A 1 180 ? -37.452 -3.933 48.489 1.00 94.88 180 LEU A C 1
ATOM 1470 O O . LEU A 1 180 ? -38.356 -4.246 49.265 1.00 94.88 180 LEU A O 1
ATOM 1474 N N . GLN A 1 181 ? -36.176 -4.234 48.748 1.00 94.81 181 GLN A N 1
ATOM 1475 C CA . GLN A 1 181 ? -35.765 -4.920 49.976 1.00 94.81 181 GLN A CA 1
ATOM 1476 C C . GLN A 1 181 ? -36.144 -4.124 51.232 1.00 94.81 181 GLN A C 1
ATOM 1478 O O . GLN A 1 181 ? -36.686 -4.698 52.183 1.00 94.81 181 GLN A O 1
ATOM 1483 N N . ARG A 1 182 ? -35.925 -2.801 51.232 1.00 94.69 182 ARG A N 1
ATOM 1484 C CA . ARG A 1 182 ? -36.337 -1.927 52.344 1.00 94.69 182 ARG A CA 1
ATOM 1485 C C . ARG A 1 182 ? -37.849 -1.944 52.549 1.00 94.69 182 ARG A C 1
ATOM 1487 O O . ARG A 1 182 ? -38.303 -2.006 53.691 1.00 94.69 182 ARG A O 1
ATOM 1494 N N . ASP A 1 183 ? -38.634 -1.933 51.479 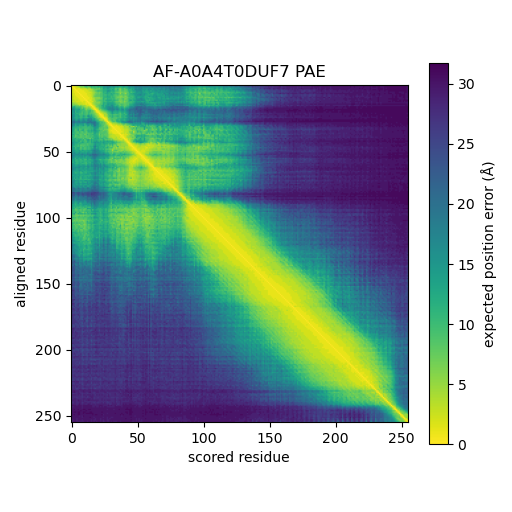1.00 94.12 183 ASP A N 1
ATOM 1495 C CA . ASP A 1 183 ? -40.098 -1.966 51.573 1.00 94.12 183 ASP A CA 1
ATOM 1496 C C . ASP A 1 183 ? -40.630 -3.292 52.110 1.00 94.12 183 ASP A C 1
ATOM 1498 O O . ASP A 1 183 ? -41.511 -3.299 52.974 1.00 94.12 183 ASP A O 1
ATOM 1502 N N . VAL A 1 184 ? -40.049 -4.414 51.682 1.00 94.12 184 VAL A N 1
ATOM 1503 C CA . VAL A 1 184 ? -40.382 -5.738 52.224 1.00 94.12 184 VAL A CA 1
ATOM 1504 C C . VAL A 1 184 ? -40.086 -5.804 53.723 1.00 94.12 184 VAL A C 1
ATOM 1506 O O . VAL A 1 184 ? -40.913 -6.304 54.491 1.00 94.12 184 VAL A O 1
ATOM 1509 N N . LEU A 1 185 ? -38.940 -5.275 54.163 1.00 93.88 185 LEU A N 1
ATOM 1510 C CA . LEU A 1 185 ? -38.585 -5.224 55.583 1.00 93.88 185 LEU A CA 1
ATOM 1511 C C . LEU A 1 185 ? -39.554 -4.338 56.376 1.00 93.88 185 LEU A C 1
ATOM 1513 O O . LEU A 1 185 ? -40.093 -4.789 57.389 1.00 93.88 185 LEU A O 1
ATOM 1517 N N . ARG A 1 186 ? -39.863 -3.134 55.875 1.00 93.25 186 ARG A N 1
ATOM 1518 C CA . ARG A 1 186 ? -40.849 -2.227 56.485 1.00 93.25 186 ARG A CA 1
ATOM 1519 C C . ARG A 1 186 ? -42.226 -2.870 56.604 1.00 93.25 186 ARG A C 1
ATOM 1521 O O . ARG A 1 186 ? -42.889 -2.715 57.627 1.00 93.25 186 ARG A O 1
ATOM 1528 N N . LYS A 1 187 ? -42.666 -3.610 55.581 1.00 93.94 187 LYS A N 1
ATOM 1529 C CA . LYS A 1 187 ? -43.947 -4.325 55.609 1.00 93.94 187 LYS A CA 1
ATOM 1530 C C . LYS A 1 187 ? -43.956 -5.406 56.692 1.00 93.94 187 LYS A C 1
ATOM 1532 O O . LYS A 1 187 ? -44.889 -5.444 57.491 1.00 93.94 187 LYS A O 1
ATOM 1537 N N . LYS A 1 188 ? -42.898 -6.221 56.781 1.00 93.44 188 LYS A N 1
ATOM 1538 C CA . LYS A 1 188 ? -42.755 -7.240 57.838 1.00 93.44 188 LYS A CA 1
ATOM 1539 C C . LYS A 1 188 ? -42.746 -6.628 59.239 1.00 93.44 188 LYS A C 1
ATOM 1541 O O . LYS A 1 188 ? -43.322 -7.197 60.163 1.00 93.44 188 LYS A O 1
ATOM 1546 N N . GLU A 1 189 ? -42.095 -5.483 59.413 1.00 94.38 189 GLU A N 1
ATOM 1547 C CA . GLU A 1 189 ? -42.048 -4.788 60.698 1.00 94.38 189 GLU A CA 1
ATOM 1548 C C . GLU A 1 189 ? -43.416 -4.216 61.089 1.00 94.38 189 GLU A C 1
ATOM 1550 O O . GLU A 1 189 ? -43.878 -4.452 62.206 1.00 94.38 189 GLU A O 1
ATOM 1555 N N . LYS A 1 190 ? -44.128 -3.583 60.147 1.00 93.81 190 LYS A N 1
ATOM 1556 C CA . LYS A 1 190 ? -45.518 -3.146 60.348 1.00 93.81 190 LYS A CA 1
ATOM 1557 C C . LYS A 1 190 ? -46.438 -4.310 60.719 1.00 93.81 190 LYS A C 1
ATOM 1559 O O . LYS A 1 190 ? -47.230 -4.177 61.647 1.00 93.81 190 LYS A O 1
ATOM 1564 N N . GLU A 1 191 ? -46.310 -5.460 60.058 1.00 94.75 191 GLU A N 1
ATOM 1565 C CA . GLU A 1 191 ? -47.075 -6.669 60.397 1.00 94.75 191 GLU A CA 1
ATOM 1566 C C . GLU A 1 191 ? -46.755 -7.187 61.807 1.00 94.75 191 GLU A C 1
ATOM 1568 O O . GLU A 1 191 ? -47.665 -7.578 62.540 1.00 94.75 191 GLU A O 1
ATOM 1573 N N . LYS A 1 192 ? -45.481 -7.169 62.225 1.00 95.44 192 LYS A N 1
ATOM 1574 C CA . LYS A 1 192 ? -45.091 -7.528 63.600 1.00 95.44 192 LYS A CA 1
ATOM 1575 C C . LYS A 1 192 ? -45.700 -6.575 64.627 1.00 95.44 192 LYS A C 1
ATOM 1577 O O . LYS A 1 192 ? -46.247 -7.042 65.625 1.00 95.44 192 LYS A O 1
ATOM 1582 N N . ILE A 1 193 ? -45.633 -5.266 64.381 1.00 94.75 193 ILE A N 1
ATOM 1583 C CA . ILE A 1 193 ? -46.223 -4.245 65.259 1.00 94.75 193 ILE A CA 1
ATOM 1584 C C . ILE A 1 193 ? -47.740 -4.433 65.345 1.00 94.75 193 ILE A C 1
ATOM 1586 O O . ILE A 1 193 ? -48.284 -4.453 66.445 1.00 94.75 193 ILE A O 1
ATOM 1590 N N . ALA A 1 194 ? -48.417 -4.656 64.216 1.00 94.88 194 ALA A N 1
ATOM 1591 C CA . ALA A 1 194 ? -49.856 -4.902 64.187 1.00 94.88 194 ALA A CA 1
ATOM 1592 C C . ALA A 1 194 ? -50.246 -6.133 65.023 1.00 94.88 194 ALA A C 1
ATOM 1594 O O . ALA A 1 194 ? -51.156 -6.054 65.846 1.00 94.88 194 ALA A O 1
ATOM 1595 N N . LYS A 1 195 ? -49.512 -7.247 64.886 1.00 95.44 195 LYS A N 1
ATOM 1596 C CA . LYS A 1 195 ? -49.725 -8.456 65.702 1.00 95.44 195 LYS A CA 1
ATOM 1597 C C . LYS A 1 195 ? -49.489 -8.201 67.191 1.00 95.44 195 LYS A C 1
ATOM 1599 O O . LYS A 1 195 ? -50.268 -8.671 68.016 1.00 95.44 195 LYS A O 1
ATOM 1604 N N . LYS A 1 196 ? -48.441 -7.446 67.544 1.00 95.62 196 LYS A N 1
ATOM 1605 C CA . LYS A 1 196 ? -48.165 -7.063 68.937 1.00 95.62 196 LYS A CA 1
ATOM 1606 C C . LYS A 1 196 ? -49.308 -6.224 69.508 1.00 95.62 196 LYS A C 1
ATOM 1608 O O . LYS A 1 196 ? -49.792 -6.535 70.588 1.00 95.62 196 LYS A O 1
ATOM 1613 N N . ASN A 1 197 ? -49.768 -5.215 68.774 1.00 94.81 197 ASN A N 1
ATOM 1614 C CA . ASN A 1 197 ? -50.869 -4.354 69.207 1.00 94.81 197 ASN A CA 1
ATOM 1615 C C . ASN A 1 197 ? -52.174 -5.144 69.368 1.00 94.81 197 ASN A C 1
ATOM 1617 O O . ASN A 1 197 ? -52.894 -4.934 70.337 1.00 94.81 197 ASN A O 1
ATOM 1621 N N . GLN A 1 198 ? -52.445 -6.104 68.478 1.00 96.25 198 GLN A N 1
ATOM 1622 C CA . GLN A 1 198 ? -53.595 -6.998 68.612 1.00 96.25 198 GLN A CA 1
ATOM 1623 C C . GLN A 1 198 ? -53.516 -7.855 69.884 1.00 96.25 198 GLN A C 1
ATOM 1625 O O . GLN A 1 198 ? -54.524 -8.033 70.564 1.00 96.25 198 GLN A O 1
ATOM 1630 N N . LEU A 1 199 ? -52.334 -8.381 70.220 1.00 96.00 199 LEU A N 1
ATOM 1631 C CA . LEU A 1 199 ? -52.135 -9.132 71.461 1.00 96.00 199 LEU A CA 1
ATOM 1632 C C . LEU A 1 199 ? -52.322 -8.242 72.694 1.00 96.00 199 LEU A C 1
ATOM 1634 O O . LEU A 1 199 ? -52.986 -8.659 73.635 1.00 96.00 199 LEU A O 1
ATOM 1638 N N . VAL A 1 200 ? -51.770 -7.025 72.674 1.00 96.12 200 VAL A N 1
ATOM 1639 C CA . VAL A 1 200 ? -51.938 -6.051 73.763 1.00 96.12 200 VAL A CA 1
ATOM 1640 C C . VAL A 1 200 ? -53.416 -5.737 73.980 1.00 96.12 200 VAL A C 1
ATOM 1642 O O . VAL A 1 200 ? -53.866 -5.822 75.114 1.00 96.12 200 VAL A O 1
ATOM 1645 N N . SER A 1 201 ? -54.179 -5.477 72.912 1.00 95.50 201 SER A N 1
ATOM 1646 C CA . SER A 1 201 ? -55.628 -5.246 73.007 1.00 95.50 201 SER A CA 1
ATOM 1647 C C . SER A 1 201 ? -56.338 -6.411 73.697 1.00 95.50 201 SER A C 1
ATOM 1649 O O . SER A 1 201 ? -57.042 -6.194 74.669 1.00 95.50 201 SER A O 1
ATOM 1651 N N . ARG A 1 202 ? -56.066 -7.656 73.275 1.00 96.44 202 ARG A N 1
ATOM 1652 C CA . ARG A 1 202 ? -56.672 -8.854 73.885 1.00 96.44 202 ARG A CA 1
ATOM 1653 C C . ARG A 1 202 ? -56.326 -9.020 75.366 1.00 96.44 202 ARG A C 1
ATOM 1655 O O . ARG A 1 202 ? -57.139 -9.537 76.121 1.00 96.44 202 ARG A O 1
ATOM 1662 N N . ILE A 1 203 ? -55.110 -8.646 75.771 1.00 96.06 203 ILE A N 1
ATOM 1663 C CA . ILE A 1 203 ? -54.696 -8.689 77.180 1.00 96.06 203 ILE A CA 1
ATOM 1664 C C . ILE A 1 203 ? -55.430 -7.610 77.977 1.00 96.06 203 ILE A C 1
ATOM 1666 O O . ILE A 1 203 ? -55.878 -7.899 79.079 1.00 96.06 203 ILE A O 1
ATOM 1670 N N . CYS A 1 204 ? -55.564 -6.396 77.436 1.00 94.69 204 CYS A N 1
ATOM 1671 C CA . CYS A 1 204 ? -56.342 -5.331 78.069 1.00 94.69 204 CYS A CA 1
ATOM 1672 C C . CYS A 1 204 ? -57.801 -5.753 78.267 1.00 94.69 204 CYS A C 1
ATOM 1674 O O . CYS A 1 204 ? -58.273 -5.692 79.396 1.00 94.69 204 CYS A O 1
ATOM 1676 N N . ASP A 1 205 ? -58.446 -6.287 77.224 1.00 95.19 205 ASP A N 1
ATOM 1677 C CA . ASP A 1 205 ? -59.828 -6.776 77.301 1.00 95.19 205 ASP A CA 1
ATOM 1678 C C . ASP A 1 205 ? -59.981 -7.834 78.417 1.00 95.19 205 ASP A C 1
ATOM 1680 O O . ASP A 1 205 ? -60.865 -7.744 79.263 1.00 95.19 205 ASP A O 1
ATOM 1684 N N . ALA A 1 206 ? -59.057 -8.802 78.492 1.00 95.06 206 ALA A N 1
ATOM 1685 C CA . ALA A 1 206 ? -59.069 -9.832 79.535 1.00 95.06 206 ALA A CA 1
ATOM 1686 C C . ALA A 1 206 ? -58.791 -9.290 80.953 1.00 95.06 206 ALA A C 1
ATOM 1688 O O . ALA A 1 206 ? -59.281 -9.850 81.935 1.00 95.06 206 ALA A O 1
ATOM 1689 N N . LEU A 1 207 ? -57.976 -8.239 81.084 1.00 94.69 207 LEU A N 1
ATOM 1690 C CA . LEU A 1 207 ? -57.726 -7.585 82.371 1.00 94.69 207 LEU A CA 1
ATOM 1691 C C . LEU A 1 207 ? -58.956 -6.811 82.853 1.00 94.69 207 LEU A C 1
ATOM 1693 O O . LEU A 1 207 ? -59.245 -6.846 84.049 1.00 94.69 207 LEU A O 1
ATOM 1697 N N . ASP A 1 208 ? -59.682 -6.161 81.943 1.00 93.88 208 ASP A N 1
ATOM 1698 C CA . ASP A 1 208 ? -60.941 -5.486 82.261 1.00 93.88 208 ASP A CA 1
ATOM 1699 C C . ASP A 1 208 ? -62.003 -6.504 82.722 1.00 93.88 208 ASP A C 1
ATOM 1701 O O . ASP A 1 208 ? -62.599 -6.319 83.785 1.00 93.88 208 ASP A O 1
ATOM 1705 N N . ASP A 1 209 ? -62.137 -7.646 82.035 1.00 94.25 209 ASP A N 1
ATOM 1706 C CA . ASP A 1 209 ? -63.023 -8.746 82.458 1.00 94.25 209 ASP A CA 1
ATOM 1707 C C . ASP A 1 209 ? -62.675 -9.283 83.863 1.00 94.25 209 ASP A C 1
ATOM 1709 O O . ASP A 1 209 ? -63.557 -9.579 84.678 1.00 94.25 209 ASP A O 1
ATOM 1713 N N . LEU A 1 210 ? -61.378 -9.423 84.172 1.00 93.56 210 LEU A N 1
ATOM 1714 C CA . LEU A 1 210 ? -60.913 -9.863 85.492 1.00 93.56 210 LEU A CA 1
ATOM 1715 C C . LEU A 1 210 ? -61.225 -8.839 86.584 1.00 93.56 210 LEU A C 1
ATOM 1717 O O . LEU A 1 210 ? -61.579 -9.231 87.696 1.00 93.56 210 LEU A O 1
ATOM 1721 N N . LYS A 1 211 ? -61.114 -7.546 86.278 1.00 92.00 211 LYS A N 1
ATOM 1722 C CA . LYS A 1 211 ? -61.456 -6.467 87.207 1.00 92.00 211 LYS A CA 1
ATOM 1723 C C . LYS A 1 211 ? -62.950 -6.468 87.529 1.00 92.00 211 LYS A C 1
ATOM 1725 O O . LYS A 1 211 ? -63.320 -6.375 88.697 1.00 92.00 211 LYS A O 1
ATOM 1730 N N . ASP A 1 212 ? -63.797 -6.658 86.521 1.00 91.12 212 ASP A N 1
ATOM 1731 C CA . ASP A 1 212 ? -65.244 -6.792 86.709 1.00 91.12 212 ASP A CA 1
ATOM 1732 C C . ASP A 1 212 ? -65.607 -8.019 87.562 1.00 91.12 212 ASP A C 1
ATOM 1734 O O . ASP A 1 212 ? -66.547 -7.985 88.363 1.00 91.12 212 ASP A O 1
ATOM 1738 N N . LEU A 1 213 ? -64.874 -9.127 87.403 1.00 92.12 213 LEU A N 1
ATOM 1739 C CA . LEU A 1 213 ? -65.030 -10.317 88.242 1.00 92.12 213 LEU A CA 1
ATOM 1740 C C . LEU A 1 213 ? -64.584 -10.077 89.688 1.00 92.12 213 LEU A C 1
ATOM 1742 O O . LEU A 1 213 ? -65.262 -10.547 90.604 1.00 92.12 213 LEU A O 1
ATOM 1746 N N . ASP A 1 214 ? -63.477 -9.364 89.899 1.00 91.25 214 ASP A N 1
ATOM 1747 C CA . ASP A 1 214 ? -62.979 -9.015 91.232 1.00 91.25 214 ASP A CA 1
ATOM 1748 C C . ASP A 1 214 ? -63.993 -8.149 91.993 1.00 91.25 214 ASP A C 1
ATOM 1750 O O . ASP A 1 214 ? -64.362 -8.476 93.123 1.00 91.25 214 ASP A O 1
ATOM 1754 N N . GLU A 1 215 ? -64.564 -7.136 91.333 1.00 91.06 215 GLU A N 1
ATOM 1755 C CA . GLU A 1 215 ? -65.596 -6.278 91.928 1.00 91.06 215 GLU A CA 1
ATOM 1756 C C . GLU A 1 215 ? -66.856 -7.088 92.295 1.00 91.06 215 GLU A C 1
ATOM 1758 O O . GLU A 1 215 ? -67.351 -7.016 93.423 1.00 91.06 215 GLU A O 1
ATOM 1763 N N . LYS A 1 216 ? -67.327 -7.971 91.398 1.00 91.31 216 LYS A N 1
ATOM 1764 C CA . LYS A 1 216 ? -68.455 -8.883 91.686 1.00 91.31 216 LYS A CA 1
ATOM 1765 C C . LYS A 1 216 ? -68.165 -9.824 92.856 1.00 91.31 216 LYS A C 1
ATOM 1767 O O . LYS A 1 216 ? -69.068 -10.131 93.642 1.00 91.31 216 LYS A O 1
ATOM 1772 N N . ASN A 1 217 ? -66.936 -10.328 92.960 1.00 91.44 217 ASN A N 1
ATOM 1773 C CA . ASN A 1 217 ? -66.526 -11.209 94.050 1.00 91.44 217 ASN A CA 1
ATOM 1774 C C . ASN A 1 217 ? -66.482 -10.461 95.381 1.00 91.44 217 ASN A C 1
ATOM 1776 O O . ASN A 1 217 ? -66.968 -10.994 96.381 1.00 91.44 217 ASN A O 1
ATOM 1780 N N . LYS A 1 218 ? -65.980 -9.225 95.388 1.00 92.19 218 LYS A N 1
ATOM 1781 C CA . LYS A 1 218 ? -65.991 -8.353 96.562 1.00 92.19 218 LYS A CA 1
ATOM 1782 C C . LYS A 1 218 ? -67.413 -8.090 97.054 1.00 92.19 218 LYS A C 1
ATOM 1784 O O . LYS A 1 218 ? -67.698 -8.347 98.221 1.00 92.19 218 LYS A O 1
ATOM 1789 N N . GLU A 1 219 ? -68.337 -7.724 96.163 1.00 89.94 219 GLU A N 1
ATOM 1790 C CA . GLU A 1 219 ? -69.750 -7.560 96.531 1.00 89.94 219 GLU A CA 1
ATOM 1791 C C . GLU A 1 219 ? -70.365 -8.849 97.102 1.00 89.94 219 GLU A C 1
ATOM 1793 O O . GLU A 1 219 ? -71.166 -8.818 98.037 1.00 89.94 219 GLU A O 1
ATOM 1798 N N . ARG A 1 220 ? -70.047 -10.018 96.520 1.00 90.31 220 ARG A N 1
ATOM 1799 C CA . ARG A 1 220 ? -70.518 -11.313 97.046 1.00 90.31 220 ARG A CA 1
ATOM 1800 C C . ARG A 1 220 ? -69.966 -11.577 98.441 1.00 90.31 220 ARG A C 1
ATOM 1802 O O . ARG A 1 220 ? -70.716 -12.040 99.294 1.00 90.31 220 ARG A O 1
ATOM 1809 N N . PHE A 1 221 ? -68.690 -11.288 98.666 1.00 89.69 221 PHE A N 1
ATOM 1810 C CA . PHE A 1 221 ? -68.057 -11.470 99.963 1.00 89.69 221 PHE A CA 1
ATOM 1811 C C . PHE A 1 221 ? -68.675 -10.555 101.027 1.00 89.69 221 PHE A C 1
ATOM 1813 O O . PHE A 1 221 ? -69.013 -11.035 102.105 1.00 89.69 221 PHE A O 1
ATOM 1820 N N . GLU A 1 222 ? -68.910 -9.279 100.709 1.00 89.94 222 GLU A N 1
ATOM 1821 C CA . GLU A 1 222 ? -69.598 -8.334 101.600 1.00 89.94 222 GLU A CA 1
ATOM 1822 C C . GLU A 1 222 ? -71.022 -8.803 101.940 1.00 89.94 222 GLU A C 1
ATOM 1824 O O . GLU A 1 222 ? -71.400 -8.811 103.113 1.00 89.94 222 GLU A O 1
ATOM 1829 N N . ARG A 1 223 ? -71.787 -9.292 100.950 1.00 87.50 223 ARG A N 1
ATOM 1830 C CA . ARG A 1 223 ? -73.112 -9.899 101.187 1.00 87.50 223 ARG A CA 1
ATOM 1831 C C . ARG A 1 223 ? -73.040 -11.094 102.141 1.00 87.50 223 ARG A C 1
ATOM 1833 O O . ARG A 1 223 ? -73.823 -11.158 103.083 1.00 87.50 223 ARG A O 1
ATOM 1840 N N . ILE A 1 224 ? -72.086 -12.006 101.941 1.00 88.88 224 ILE A N 1
ATOM 1841 C CA . ILE A 1 224 ? -71.891 -13.174 102.819 1.00 88.88 224 ILE A CA 1
ATOM 1842 C C . ILE A 1 224 ? -71.512 -12.734 104.238 1.00 88.88 224 ILE A C 1
ATOM 1844 O O . ILE A 1 224 ? -72.034 -13.280 105.209 1.00 88.88 224 ILE A O 1
ATOM 1848 N N . GLN A 1 225 ? -70.621 -11.747 104.385 1.00 85.19 225 GLN A N 1
ATOM 1849 C CA . GLN A 1 225 ? -70.272 -11.216 105.704 1.00 85.19 225 GLN A CA 1
ATOM 1850 C C . GLN A 1 225 ? -71.493 -10.626 106.413 1.00 85.19 225 GLN A C 1
ATOM 1852 O O . GLN A 1 225 ? -71.704 -10.925 107.589 1.00 85.19 225 GLN A O 1
ATOM 1857 N N . GLN A 1 226 ? -72.320 -9.853 105.704 1.00 84.19 226 GLN A N 1
ATOM 1858 C CA . GLN A 1 226 ? -73.548 -9.295 106.265 1.00 84.19 226 GLN A CA 1
ATOM 1859 C C . GLN A 1 226 ? -74.543 -10.394 106.665 1.00 84.19 226 GLN A C 1
ATOM 1861 O O . GLN A 1 226 ? -75.083 -10.352 107.767 1.00 84.19 226 GLN A O 1
ATOM 1866 N N . GLU A 1 227 ? -74.728 -11.424 105.834 1.00 84.06 227 GLU A N 1
ATOM 1867 C CA . GLU A 1 227 ? -75.571 -12.578 106.170 1.00 84.06 227 GLU A CA 1
ATOM 1868 C C . GLU A 1 227 ? -75.083 -13.305 107.432 1.00 84.06 227 GLU A C 1
ATOM 1870 O O . GLU A 1 227 ? -75.888 -13.631 108.304 1.00 84.06 227 GLU A O 1
ATOM 1875 N N . ILE A 1 228 ? -73.772 -13.533 107.579 1.00 82.00 228 ILE A N 1
ATOM 1876 C CA . ILE A 1 228 ? -73.192 -14.150 108.784 1.00 82.00 228 ILE A CA 1
ATOM 1877 C C . ILE A 1 228 ? -73.463 -13.283 110.020 1.00 82.00 228 ILE A C 1
ATOM 1879 O O . ILE A 1 228 ? -73.851 -13.810 111.071 1.00 82.00 228 ILE A O 1
ATOM 1883 N N . ILE A 1 229 ? -73.283 -11.964 109.896 1.00 80.69 229 ILE A N 1
ATOM 1884 C CA . ILE A 1 229 ? -73.579 -11.010 110.968 1.00 80.69 229 ILE A CA 1
ATOM 1885 C C . ILE A 1 229 ? -75.060 -11.070 111.337 1.00 80.69 229 ILE A C 1
ATOM 1887 O O . ILE A 1 229 ? -75.353 -11.119 112.523 1.00 80.69 229 ILE A O 1
ATOM 1891 N N . ASP A 1 230 ? -75.986 -11.143 110.381 1.00 77.00 230 ASP A N 1
ATOM 1892 C CA . ASP A 1 230 ? -77.433 -11.179 110.640 1.00 77.00 230 ASP A CA 1
ATOM 1893 C C . ASP A 1 230 ? -77.914 -12.530 111.205 1.00 77.00 230 ASP A C 1
ATOM 1895 O O . ASP A 1 230 ? -78.855 -12.599 112.009 1.00 77.00 230 ASP A O 1
ATOM 1899 N N . ILE A 1 231 ? -77.252 -13.629 110.828 1.00 77.44 231 ILE A N 1
ATOM 1900 C CA . ILE A 1 231 ? -77.506 -14.966 111.375 1.00 77.44 231 ILE A CA 1
ATOM 1901 C C . ILE A 1 231 ? -77.110 -15.027 112.853 1.00 77.44 231 ILE A C 1
ATOM 1903 O O . ILE A 1 231 ? -77.789 -15.696 113.633 1.00 77.44 231 ILE A O 1
ATOM 1907 N N . HIS A 1 232 ? -76.057 -14.329 113.283 1.00 69.38 232 HIS A N 1
ATOM 1908 C CA . HIS A 1 232 ? -75.552 -14.449 114.651 1.00 69.38 232 HIS A CA 1
ATOM 1909 C C . HIS A 1 232 ? -76.559 -13.965 115.728 1.00 69.38 232 HIS A C 1
ATOM 1911 O O . HIS A 1 232 ? -76.774 -14.698 116.700 1.00 69.38 232 HIS A O 1
ATOM 1917 N N . PRO A 1 233 ? -77.251 -12.815 115.600 1.00 64.88 233 PRO A N 1
ATOM 1918 C CA . PRO A 1 233 ? -78.362 -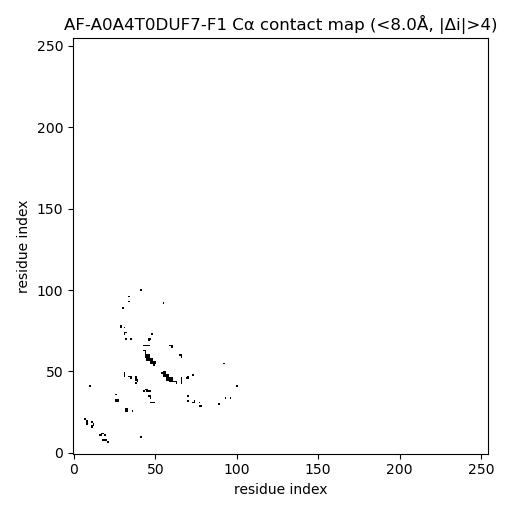12.424 116.459 1.00 64.88 233 PRO A CA 1
ATOM 1919 C C . PRO A 1 233 ? -79.559 -13.362 116.338 1.00 64.88 233 PRO A C 1
ATOM 1921 O O . PRO A 1 233 ? -80.159 -13.676 117.361 1.00 64.88 233 PRO A O 1
ATOM 1924 N N . ARG A 1 234 ? -79.894 -13.845 115.129 1.00 63.16 234 ARG A N 1
ATOM 1925 C CA . ARG A 1 234 ? -80.992 -14.810 114.919 1.00 63.16 234 ARG A CA 1
ATOM 1926 C C . ARG A 1 234 ? -80.738 -16.124 115.655 1.00 63.16 234 ARG A C 1
ATOM 1928 O O . ARG A 1 234 ? -81.609 -16.587 116.380 1.00 63.16 234 ARG A O 1
ATOM 1935 N N . MET A 1 235 ? -79.531 -16.674 115.561 1.00 61.53 235 MET A N 1
ATOM 1936 C CA . MET A 1 235 ? -79.095 -17.863 116.299 1.00 61.53 235 MET A CA 1
ATOM 1937 C C . MET A 1 235 ? -79.059 -17.620 117.811 1.00 61.53 235 MET A C 1
ATOM 1939 O O . MET A 1 235 ? -79.448 -18.495 118.582 1.00 61.53 235 MET A O 1
ATOM 1943 N N . SER A 1 236 ? -78.648 -16.430 118.258 1.00 63.97 236 SER A N 1
ATOM 1944 C CA . SER A 1 236 ? -78.734 -16.027 119.669 1.00 63.97 236 SER A CA 1
ATOM 1945 C C . SER A 1 236 ? -80.183 -15.874 120.158 1.00 63.97 236 SER A C 1
ATOM 1947 O O . SER A 1 236 ? -80.456 -16.161 121.322 1.00 63.97 236 SER A O 1
ATOM 1949 N N . ARG A 1 237 ? -81.115 -15.464 119.286 1.00 60.28 237 ARG A N 1
ATOM 1950 C CA . ARG A 1 237 ? -82.560 -15.381 119.560 1.00 60.28 237 ARG A CA 1
ATOM 1951 C C . ARG A 1 237 ? -83.187 -16.771 119.654 1.00 60.28 237 ARG A C 1
ATOM 1953 O O . ARG A 1 237 ? -83.790 -17.066 120.673 1.00 60.28 237 ARG A O 1
ATOM 1960 N N . ILE A 1 238 ? -82.899 -17.657 118.698 1.00 59.75 238 ILE A N 1
ATOM 1961 C CA . ILE A 1 238 ? -83.317 -19.071 118.712 1.00 59.75 238 ILE A CA 1
ATOM 1962 C C . ILE A 1 238 ? -82.751 -19.802 119.943 1.00 59.75 238 ILE A C 1
ATOM 1964 O O . ILE A 1 238 ? -83.441 -20.600 120.568 1.00 59.75 238 ILE A O 1
ATOM 1968 N N . ARG A 1 239 ? -81.506 -19.517 120.360 1.00 58.56 239 ARG A N 1
ATOM 1969 C CA . ARG A 1 239 ? -80.940 -20.059 121.615 1.00 58.56 239 ARG A CA 1
ATOM 1970 C C . ARG A 1 239 ? -81.590 -19.493 122.883 1.00 58.56 239 ARG A C 1
ATOM 1972 O O . ARG A 1 239 ? -81.515 -20.155 123.915 1.00 58.56 239 ARG A O 1
ATOM 1979 N N . ARG A 1 240 ? -82.172 -18.288 122.841 1.00 56.22 240 ARG A N 1
ATOM 1980 C CA . ARG A 1 240 ? -82.973 -17.733 123.948 1.00 56.22 240 ARG A CA 1
ATOM 1981 C C . ARG A 1 240 ? -84.380 -18.328 123.965 1.00 56.22 240 ARG A C 1
ATOM 1983 O O . ARG A 1 240 ? -84.814 -18.741 125.028 1.00 56.22 240 ARG A O 1
ATOM 1990 N N . GLU A 1 241 ? -85.020 -18.466 122.807 1.00 55.56 241 GLU A N 1
ATOM 1991 C CA . GLU A 1 241 ? -86.338 -19.102 122.656 1.00 55.56 241 GLU A CA 1
ATOM 1992 C C . GLU A 1 241 ? -86.295 -20.590 123.055 1.00 55.56 241 GLU A C 1
ATOM 1994 O O . GLU A 1 241 ? -87.141 -21.046 123.811 1.00 55.56 241 GLU A O 1
ATOM 1999 N N . ASN A 1 242 ? -85.231 -21.327 122.712 1.00 54.81 242 ASN A N 1
ATOM 2000 C CA . ASN A 1 242 ? -85.032 -22.714 123.167 1.00 54.81 242 ASN A CA 1
ATOM 2001 C C . ASN A 1 242 ? -84.625 -22.855 124.654 1.00 54.81 242 ASN A C 1
ATOM 2003 O O . ASN A 1 242 ? -84.420 -23.975 125.124 1.00 54.81 242 ASN A O 1
ATOM 2007 N N . ARG A 1 243 ? -84.451 -21.754 125.402 1.00 50.84 243 ARG A N 1
ATOM 2008 C CA . ARG A 1 243 ? -84.240 -21.770 126.865 1.00 50.84 243 ARG A CA 1
ATOM 2009 C C . ARG A 1 243 ? -85.525 -21.518 127.656 1.00 50.84 243 ARG A C 1
ATOM 2011 O O . ARG A 1 243 ? -85.509 -21.704 128.870 1.00 50.84 243 ARG A O 1
ATOM 2018 N N . GLU A 1 244 ? -86.615 -21.148 126.992 1.00 43.12 244 GLU A N 1
ATOM 2019 C CA . GLU A 1 244 ? -87.910 -20.866 127.606 1.00 43.12 244 GLU A CA 1
ATOM 2020 C C . GLU A 1 244 ? -88.963 -21.882 127.136 1.00 43.12 244 GLU A C 1
ATOM 2022 O O . GLU A 1 244 ? -89.906 -21.512 126.458 1.00 43.12 244 GLU A O 1
ATOM 2027 N N . GLU A 1 245 ? -88.820 -23.167 127.503 1.00 36.44 245 GLU A N 1
ATOM 2028 C CA . GLU A 1 245 ? -89.982 -24.016 127.841 1.00 36.44 245 GLU A CA 1
ATOM 2029 C C . GLU A 1 245 ? -89.599 -25.334 128.576 1.00 36.44 245 GLU A C 1
ATOM 2031 O O . GLU A 1 245 ? -88.665 -26.026 128.156 1.00 36.44 245 GLU A O 1
ATOM 2036 N N . PRO A 1 246 ? -90.287 -25.706 129.686 1.00 44.97 246 PRO A N 1
ATOM 2037 C CA . PRO A 1 246 ? -89.980 -26.878 130.515 1.00 44.97 246 PRO A CA 1
ATOM 2038 C C . PRO A 1 246 ? -90.972 -28.066 130.397 1.00 44.97 246 PRO A C 1
ATOM 2040 O O . PRO A 1 246 ? -92.173 -27.880 130.264 1.00 44.97 246 PRO A O 1
ATOM 2043 N N . SER A 1 247 ? -90.450 -29.275 130.674 1.00 41.03 247 SER A N 1
ATOM 2044 C CA . SER A 1 247 ? -91.098 -30.432 131.349 1.00 41.03 247 SER A CA 1
ATOM 2045 C C . SER A 1 247 ? -92.255 -31.204 130.670 1.00 41.03 247 SER A C 1
ATOM 2047 O O . SER A 1 247 ? -93.349 -30.679 130.518 1.00 41.03 247 SER A O 1
ATOM 2049 N N . ALA A 1 248 ? -92.084 -32.525 130.454 1.00 42.53 248 ALA A N 1
ATOM 2050 C CA . ALA A 1 248 ? -92.839 -33.576 131.179 1.00 42.53 248 ALA A CA 1
ATOM 2051 C C . ALA A 1 248 ? -92.619 -35.026 130.662 1.00 42.53 248 ALA A C 1
ATOM 2053 O O . ALA A 1 248 ? -92.726 -35.334 129.481 1.00 42.53 248 ALA A O 1
ATOM 2054 N N . ARG A 1 249 ? -92.382 -35.912 131.642 1.00 43.09 249 ARG A N 1
ATOM 2055 C CA . ARG A 1 249 ? -92.552 -37.383 131.754 1.00 43.09 249 ARG A CA 1
ATOM 2056 C C . ARG A 1 249 ? -93.324 -38.154 130.660 1.00 43.09 249 ARG A C 1
ATOM 2058 O O . ARG A 1 249 ? -94.454 -37.797 130.347 1.00 43.09 249 ARG A O 1
ATOM 2065 N N . ARG A 1 250 ? -92.871 -39.398 130.403 1.00 43.28 250 ARG A N 1
ATOM 2066 C CA . ARG A 1 250 ? -93.689 -40.629 130.576 1.00 43.28 250 ARG A CA 1
ATOM 2067 C C . ARG A 1 250 ? -92.853 -41.926 130.675 1.00 43.28 250 ARG A C 1
ATOM 2069 O O . ARG A 1 250 ? -92.129 -42.300 129.766 1.00 43.28 250 ARG A O 1
ATOM 2076 N N . GLN A 1 251 ? -93.012 -42.580 131.826 1.00 43.88 251 GLN A N 1
ATOM 2077 C CA . GLN A 1 251 ? -93.021 -44.032 132.096 1.00 43.88 251 GLN A CA 1
ATOM 2078 C C . GLN A 1 251 ? -93.958 -44.774 131.082 1.00 43.88 251 GLN A C 1
ATOM 2080 O O . GLN A 1 251 ? -94.850 -44.113 130.561 1.00 43.88 251 GLN A O 1
ATOM 2085 N N . VAL A 1 252 ? -93.934 -46.082 130.745 1.00 43.91 252 VAL A N 1
ATOM 2086 C CA . VAL A 1 252 ? -93.494 -47.321 131.428 1.00 43.91 252 VAL A CA 1
ATOM 2087 C C . VAL A 1 252 ? -93.754 -48.567 130.522 1.00 43.91 252 VAL A C 1
ATOM 2089 O O . VAL A 1 252 ? -94.712 -48.557 129.755 1.00 43.91 252 VAL A O 1
ATOM 2092 N N . ASN A 1 253 ? -92.958 -49.636 130.720 1.00 39.97 253 ASN A N 1
ATOM 2093 C CA . ASN A 1 253 ? -93.264 -51.094 130.688 1.00 39.97 253 ASN A CA 1
ATOM 2094 C C . ASN A 1 253 ? -93.102 -52.077 129.492 1.00 39.97 253 ASN A C 1
ATOM 2096 O O . ASN A 1 253 ? -93.706 -51.942 128.434 1.00 39.97 253 ASN A O 1
ATOM 2100 N N . ASN A 1 254 ? -92.481 -53.208 129.898 1.00 40.25 254 ASN A N 1
ATOM 2101 C CA . ASN A 1 254 ? -92.743 -54.646 129.661 1.00 40.25 254 ASN A CA 1
ATOM 2102 C C . ASN A 1 254 ? -92.291 -55.327 128.353 1.00 40.2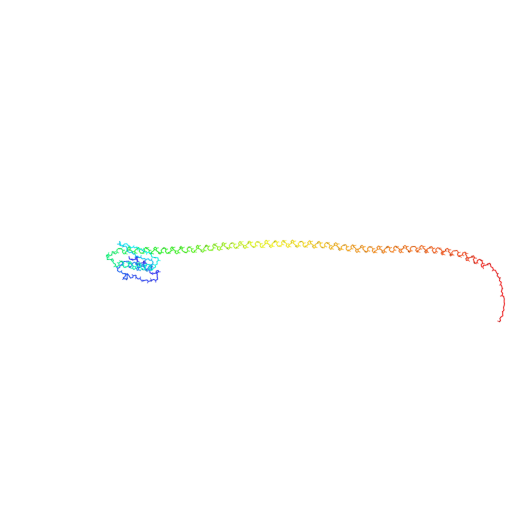5 254 ASN A C 1
ATOM 2104 O O . ASN A 1 254 ? -93.029 -55.331 127.372 1.00 40.25 254 ASN A O 1
ATOM 2108 N N . LYS A 1 255 ? -91.207 -56.118 128.414 1.00 41.91 255 LYS A N 1
ATOM 2109 C CA . LYS A 1 255 ? -91.215 -57.559 128.757 1.00 41.91 255 LYS A CA 1
ATOM 2110 C C . LYS A 1 255 ? -89.801 -58.061 129.049 1.00 41.91 255 LYS A C 1
ATOM 2112 O O . LYS A 1 255 ? -88.861 -57.478 128.470 1.00 41.91 255 LYS A O 1
#

Solvent-accessible surface area (backbone atoms only — not comparable to full-atom values): 14478 Å² total; per-residue (Å²): 108,68,70,56,56,51,51,52,48,56,52,36,46,76,72,73,43,78,88,70,76,82,68,67,89,79,43,58,101,48,70,51,50,37,51,33,55,50,28,55,72,77,38,52,37,40,29,54,48,71,46,99,85,72,51,71,50,80,44,80,37,100,40,51,65,62,19,52,52,52,44,52,58,45,47,63,52,53,78,71,60,91,67,94,79,58,79,68,63,57,58,55,51,49,52,50,52,54,51,52,53,54,50,52,50,52,53,52,54,50,51,51,52,53,51,52,50,52,50,51,52,52,52,51,50,52,53,53,49,52,50,51,52,50,52,52,52,50,51,53,49,53,49,53,55,47,53,53,50,56,48,53,50,52,53,51,55,50,52,52,53,52,52,53,51,50,51,53,53,52,52,52,52,51,52,51,51,55,49,51,53,50,51,54,51,53,50,54,50,51,53,52,51,51,54,51,52,53,52,50,50,55,51,51,55,52,50,53,55,50,50,56,48,50,53,54,48,50,55,50,51,54,51,50,54,51,50,55,57,58,44,51,59,50,53,54,47,53,57,51,56,75,69,69,80,82,89,85,90,80,87,86,89,88,134

Foldseek 3Di:
DVVLQVLVQVQCVVVVHHDDPPDPVPQDPDQQSVLLVVCVVLPLQKGWAADPVGDIDIDGHPDNVVRVVVSVVRVVVRVPDDDDDDPVSNVVNSVVSSVVSVVVVVVVVVVVVVVVVVVVVVVVVVVVVVVVVVVVVVVVVVVVVVVVVVVVVVVVVVVVVVVVVVVVVVVVVVVVVVVVVVVVVVVVVVVVVVVVVVVVVVVVVVVVVVVVVVVVVVVVVVVVVVVVVVVVVVVVVVVVVVVPDDDDDDDDYDD

Radius of gyration: 80.57 Å; Cα contacts (8 Å, |Δi|>4): 78; chains: 1; bounding box: 147×69×206 Å

Organism: Aureobasidium pullulans (NCBI:txid5580)

Secondary structure (DSSP, 8-state):
-HHHHHHHHHHHHHTT--S----GGGS-SSHHHHHHHHHHHH-TTEEEEE-TTS-EEEEE-SSHHHHHHHHHHHHHHHTT------HHHHHHHHHHHHHHHHHHHHHHHHHHHHHHHHHHHHHHHHHHHHHHHHHHHHHHHHHHHHHHHHHHHHHHHHHHHHHHHHHHHHHHHHHHHHHHHHHHHHHHHHHHHHHHHHHHHHHHHHHHHHHHHHHHHHHHHHHHHHHHHHHHHHHHHHHHHTTS-----------

Mean predicted aligned error: 18.43 Å